Protein AF-0000000075738165 (afdb_homodimer)

Foldseek 3Di:
DVDFLVVLLVVLVVVLLQFFKKFWAQDQCPPVSNPRTFQWAIDGFAKDRADSQSKIKGPAWDKTADGDAFGFGFKMWTFRHRPVPTGTDDMDGADDDGTQHRRRMDIGGIDMDGSHPD/DPDFLVVLLVVLVVVLLQFFKKFWAQDDCPPVSNPRTFQWAIDGFAKDRADSQSKIKGPAWDKTADGDAFGFTFKMWTFRHRPVPTGTDDMDGDDDDGTQHRRRMDIDGIDMDGSHPD

Structure (mmCIF, N/CA/C/O backbone):
data_AF-0000000075738165-model_v1
#
loop_
_entity.id
_entity.type
_entity.pdbx_description
1 polymer 'Hypothetical membrane protein'
#
loop_
_atom_site.group_PDB
_atom_site.id
_atom_site.type_symbol
_atom_site.label_atom_id
_atom_site.label_alt_id
_atom_site.label_comp_id
_atom_site.label_asym_id
_atom_site.label_entity_id
_atom_site.label_seq_id
_atom_site.pdbx_PDB_ins_code
_atom_site.Cartn_x
_atom_site.Cartn_y
_atom_site.Cartn_z
_atom_site.occupancy
_atom_site.B_iso_or_equiv
_atom_site.auth_seq_id
_atom_site.auth_comp_id
_atom_site.auth_asym_id
_atom_site.auth_atom_id
_atom_site.pdbx_PDB_model_num
ATOM 1 N N . MET A 1 1 ? -7.879 3.914 10.414 1 59.28 1 MET A N 1
ATOM 2 C CA . MET A 1 1 ? -6.523 4.168 9.938 1 59.28 1 MET A CA 1
ATOM 3 C C . MET A 1 1 ? -6.332 5.645 9.609 1 59.28 1 MET A C 1
ATOM 5 O O . MET A 1 1 ? -7.234 6.293 9.078 1 59.28 1 MET A O 1
ATOM 9 N N . PRO A 1 2 ? -5.285 6.258 10.109 1 81.56 2 PRO A N 1
ATOM 10 C CA . PRO A 1 2 ? -5.078 7.691 9.906 1 81.56 2 PRO A CA 1
ATOM 11 C C . PRO A 1 2 ? -4.969 8.07 8.43 1 81.56 2 PRO A C 1
ATOM 13 O O . PRO A 1 2 ? -5.012 9.25 8.086 1 81.56 2 PRO A O 1
ATOM 16 N N . LEU A 1 3 ? -4.965 6.988 7.66 1 85.38 3 LEU A N 1
ATOM 17 C CA . LEU A 1 3 ? -4.832 7.258 6.234 1 85.38 3 LEU A CA 1
ATOM 18 C C . LEU A 1 3 ? -6.199 7.285 5.559 1 85.38 3 LEU A C 1
ATOM 20 O O . LEU A 1 3 ? -7.098 6.523 5.93 1 85.38 3 LEU A O 1
ATOM 24 N N . SER A 1 4 ? -6.305 8.125 4.57 1 87.31 4 SER A N 1
ATOM 25 C CA . SER A 1 4 ? -7.523 8.227 3.779 1 87.31 4 SER A CA 1
ATOM 26 C C . SER A 1 4 ? -7.625 7.086 2.77 1 87.31 4 SER A C 1
ATOM 28 O O . SER A 1 4 ? -6.648 6.371 2.537 1 87.31 4 SER A O 1
ATOM 30 N N . ASP A 1 5 ? -8.852 6.965 2.168 1 86.69 5 ASP A N 1
ATOM 31 C CA . ASP A 1 5 ? -9.047 6.012 1.081 1 86.69 5 ASP A CA 1
ATOM 32 C C . ASP A 1 5 ? -8.117 6.316 -0.092 1 86.69 5 ASP A C 1
ATOM 34 O O . ASP A 1 5 ? -7.617 5.398 -0.744 1 86.69 5 ASP A O 1
ATOM 38 N N . ALA A 1 6 ? -7.887 7.59 -0.33 1 89.44 6 ALA A N 1
ATOM 39 C CA . ALA A 1 6 ? -7.02 7.992 -1.435 1 89.44 6 ALA A CA 1
ATOM 40 C C . ALA A 1 6 ? -5.594 7.492 -1.222 1 89.44 6 ALA A C 1
ATOM 42 O O . ALA A 1 6 ? -4.941 7.039 -2.164 1 89.44 6 ALA A O 1
ATOM 43 N N . ALA A 1 7 ? -5.129 7.562 -0.046 1 89.81 7 ALA A N 1
ATOM 44 C CA . ALA A 1 7 ? -3.793 7.062 0.26 1 89.81 7 ALA A CA 1
ATOM 45 C C . ALA A 1 7 ? -3.719 5.551 0.071 1 89.81 7 ALA A C 1
ATOM 47 O O . ALA A 1 7 ? -2.742 5.035 -0.482 1 89.81 7 ALA A O 1
ATOM 48 N N . MET A 1 8 ? -4.719 4.902 0.519 1 87.31 8 MET A N 1
ATOM 49 C CA . MET A 1 8 ? -4.762 3.449 0.387 1 87.31 8 MET A CA 1
ATOM 50 C C . MET A 1 8 ? -4.773 3.035 -1.08 1 87.31 8 MET A C 1
ATOM 52 O O . MET A 1 8 ? -4.148 2.043 -1.455 1 87.31 8 MET A O 1
ATOM 56 N N . LEU A 1 9 ? -5.465 3.812 -1.855 1 92.25 9 LEU A N 1
ATOM 57 C CA . LEU A 1 9 ? -5.535 3.531 -3.285 1 92.25 9 LEU A CA 1
ATOM 58 C C . LEU A 1 9 ? -4.172 3.703 -3.941 1 92.25 9 LEU A C 1
ATOM 60 O O . LEU A 1 9 ? -3.816 2.951 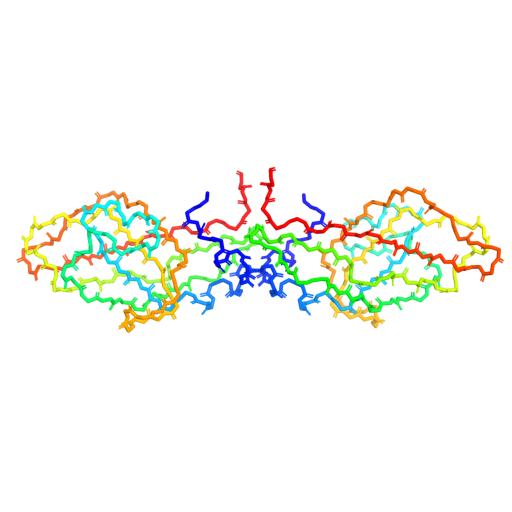-4.852 1 92.25 9 LEU A O 1
ATOM 64 N N . VAL A 1 10 ? -3.383 4.609 -3.475 1 93.69 10 VAL A N 1
ATOM 65 C CA . VAL A 1 10 ? -2.031 4.789 -3.992 1 93.69 10 VAL A CA 1
ATOM 66 C C . VAL A 1 10 ? -1.211 3.525 -3.748 1 93.69 10 VAL A C 1
ATOM 68 O O . VAL A 1 10 ? -0.56 3.014 -4.66 1 93.69 10 VAL A O 1
ATOM 71 N N . GLY A 1 11 ? -1.28 3.035 -2.506 1 93 11 GLY A N 1
ATOM 72 C CA . GLY A 1 11 ? -0.548 1.825 -2.168 1 93 11 GLY A CA 1
ATOM 73 C 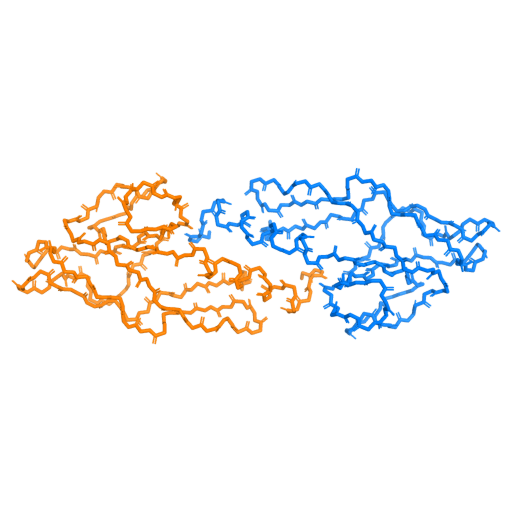C . GLY A 1 11 ? -1.02 0.607 -2.939 1 93 11 GLY A C 1
ATOM 74 O O . GLY A 1 11 ? -0.205 -0.151 -3.471 1 93 11 GLY A O 1
ATOM 75 N N . ALA A 1 12 ? -2.293 0.447 -3.014 1 93.31 12 ALA A N 1
ATOM 76 C CA . ALA A 1 12 ? -2.879 -0.696 -3.709 1 93.31 12 ALA A CA 1
ATOM 77 C C . ALA A 1 12 ? -2.514 -0.682 -5.191 1 93.31 12 ALA A C 1
ATOM 79 O O . ALA A 1 12 ? -2.184 -1.722 -5.766 1 93.31 12 ALA A O 1
ATOM 80 N N . ASN A 1 13 ? -2.611 0.515 -5.797 1 95.81 13 ASN A N 1
ATOM 81 C CA . ASN A 1 13 ? -2.271 0.634 -7.207 1 95.81 13 ASN A CA 1
ATOM 82 C C . ASN A 1 13 ? -0.801 0.311 -7.461 1 95.81 13 ASN A C 1
ATOM 84 O O . ASN A 1 13 ? -0.46 -0.295 -8.477 1 95.81 13 ASN A O 1
ATOM 88 N N . ALA A 1 14 ? 0.007 0.709 -6.586 1 96.06 14 ALA A N 1
ATOM 89 C CA . ALA A 1 14 ? 1.427 0.403 -6.734 1 96.06 14 ALA A CA 1
ATOM 90 C C . ALA A 1 14 ? 1.675 -1.101 -6.652 1 96.06 14 ALA A C 1
ATOM 92 O O . ALA A 1 14 ? 2.443 -1.652 -7.445 1 96.06 14 ALA A O 1
ATOM 93 N N . ILE A 1 15 ? 1.078 -1.751 -5.688 1 94.69 15 ILE A N 1
ATOM 94 C CA . ILE A 1 15 ? 1.214 -3.197 -5.559 1 94.69 15 ILE A CA 1
ATOM 95 C C . ILE A 1 15 ? 0.677 -3.881 -6.812 1 94.69 15 ILE A C 1
ATOM 97 O O . ILE A 1 15 ? 1.346 -4.738 -7.398 1 94.69 15 ILE A O 1
ATOM 101 N N . ARG A 1 16 ? -0.486 -3.463 -7.203 1 95.31 16 ARG A N 1
ATOM 102 C CA . ARG A 1 16 ? -1.116 -4.012 -8.398 1 95.31 16 ARG A CA 1
ATOM 103 C C . ARG A 1 16 ? -0.174 -3.943 -9.594 1 95.31 16 ARG A C 1
ATOM 105 O O . ARG A 1 16 ? -0.041 -4.914 -10.344 1 95.31 16 ARG A O 1
ATOM 112 N N . LEU A 1 17 ? 0.488 -2.859 -9.766 1 96 17 LEU A N 1
ATOM 113 C CA . LEU A 1 17 ? 1.391 -2.65 -10.898 1 96 17 LEU A CA 1
ATOM 114 C C . LEU A 1 17 ? 2.641 -3.512 -10.758 1 96 17 LEU A C 1
ATOM 116 O O . LEU A 1 17 ? 3.232 -3.922 -11.758 1 96 17 LEU A O 1
ATOM 120 N N . ALA A 1 18 ? 3.012 -3.762 -9.586 1 96.88 18 ALA A N 1
ATOM 121 C CA . ALA A 1 18 ? 4.223 -4.539 -9.336 1 96.88 18 ALA A CA 1
ATOM 122 C C . ALA A 1 18 ? 3.994 -6.02 -9.617 1 96.88 18 ALA A C 1
ATOM 124 O O . ALA A 1 18 ? 4.949 -6.77 -9.844 1 96.88 18 ALA A O 1
ATOM 125 N N . LEU A 1 19 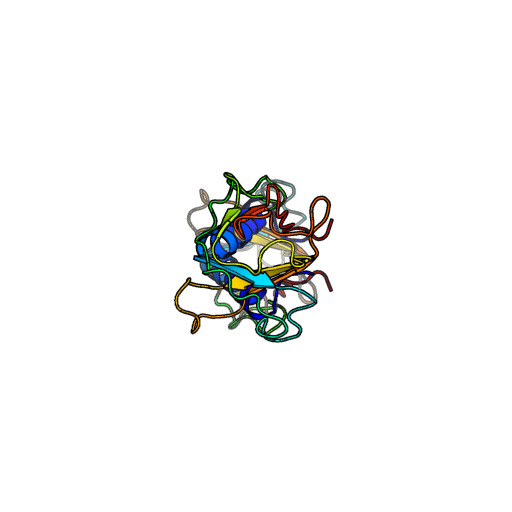? 2.758 -6.492 -9.555 1 96.69 19 LEU A N 1
ATOM 126 C CA . LEU A 1 19 ? 2.422 -7.898 -9.742 1 96.69 19 LEU A CA 1
ATOM 127 C C . LEU A 1 19 ? 2.443 -8.266 -11.219 1 96.69 19 LEU A C 1
ATOM 129 O O . LEU A 1 19 ? 1.441 -8.102 -11.922 1 96.69 19 LEU A O 1
ATOM 133 N N . GLY A 1 20 ? 3.578 -8.891 -11.633 1 97.88 20 GLY A N 1
ATOM 134 C CA . GLY A 1 20 ? 3.783 -9.117 -13.055 1 97.88 20 GLY A CA 1
ATOM 135 C C . GLY A 1 20 ? 3.855 -10.586 -13.422 1 97.88 20 GLY A C 1
ATOM 136 O O . GLY A 1 20 ? 4 -10.93 -14.594 1 97.88 20 GLY A O 1
ATOM 137 N N . GLY A 1 21 ? 3.809 -11.422 -12.406 1 98.38 21 GLY A N 1
ATOM 138 C CA . GLY A 1 21 ? 3.881 -12.852 -12.68 1 98.38 21 GLY A CA 1
ATOM 139 C C . GLY A 1 21 ? 3.123 -13.695 -11.672 1 98.38 21 GLY A C 1
ATOM 140 O O . GLY A 1 21 ? 3.039 -13.336 -10.492 1 98.38 21 GLY A O 1
ATOM 141 N N . ALA A 1 22 ? 2.625 -14.805 -12.102 1 98.19 22 ALA A N 1
ATOM 142 C CA . ALA A 1 22 ? 1.955 -15.797 -11.258 1 98.19 22 ALA A CA 1
ATOM 143 C C . ALA A 1 22 ? 2.451 -17.203 -11.57 1 98.19 22 ALA A C 1
ATOM 145 O O . ALA A 1 22 ? 2.664 -17.547 -12.734 1 98.19 22 ALA A O 1
ATOM 146 N N . LYS A 1 23 ? 2.707 -17.984 -10.555 1 98.25 23 LYS A N 1
ATOM 147 C CA . LYS A 1 23 ? 3.145 -19.375 -10.664 1 98.25 23 LYS A CA 1
ATOM 148 C C . LYS A 1 23 ? 2.172 -20.312 -9.953 1 98.25 23 LYS A C 1
ATOM 150 O O . LYS A 1 23 ? 1.757 -20.047 -8.82 1 98.25 23 LYS A O 1
ATOM 155 N N . ALA A 1 24 ? 1.779 -21.359 -10.633 1 98.12 24 ALA A N 1
ATOM 156 C CA . ALA A 1 24 ? 0.913 -22.391 -10.062 1 98.12 24 ALA A CA 1
ATOM 157 C C . ALA A 1 24 ? 1.717 -23.375 -9.227 1 98.12 24 ALA A C 1
ATOM 159 O O . ALA A 1 24 ? 2.82 -23.766 -9.609 1 98.12 24 ALA A O 1
ATOM 160 N N . HIS A 1 25 ? 1.168 -23.781 -8.18 1 98.12 25 HIS A N 1
ATOM 161 C CA . HIS A 1 25 ? 1.838 -24.719 -7.281 1 98.12 25 HIS A CA 1
ATOM 162 C C . HIS A 1 25 ? 0.917 -25.875 -6.902 1 98.12 25 HIS A C 1
ATOM 164 O O . HIS A 1 25 ? -0.298 -25.688 -6.797 1 98.12 25 HIS A O 1
ATOM 170 N N . THR A 1 26 ? 1.494 -26.984 -6.66 1 98.44 26 THR A N 1
ATOM 171 C CA . THR A 1 26 ? 0.74 -28.172 -6.312 1 98.44 26 THR A CA 1
ATOM 172 C C . THR A 1 26 ? 0.391 -28.188 -4.828 1 98.44 26 THR A C 1
ATOM 174 O O . THR A 1 26 ? -0.51 -28.906 -4.402 1 98.44 26 THR A O 1
ATOM 177 N N . ASP A 1 27 ? 1.141 -27.516 -4.039 1 97.75 27 ASP A N 1
ATOM 178 C CA . ASP A 1 27 ? 0.937 -27.312 -2.609 1 97.75 27 ASP A CA 1
ATOM 179 C C . ASP A 1 27 ? 1.536 -25.984 -2.158 1 97.75 27 ASP A C 1
ATOM 181 O O . ASP A 1 27 ? 2.014 -25.188 -2.982 1 97.75 27 ASP A O 1
ATOM 185 N N . ASN A 1 28 ? 1.498 -25.672 -0.858 1 97.38 28 ASN A N 1
ATOM 186 C CA . ASN A 1 28 ? 1.979 -24.422 -0.306 1 97.38 28 ASN A CA 1
ATOM 187 C C . ASN A 1 28 ? 3.396 -24.109 -0.776 1 97.38 28 ASN A C 1
ATOM 189 O O . ASN A 1 28 ? 4.32 -24.891 -0.541 1 97.38 28 ASN A O 1
ATOM 193 N N . PRO A 1 29 ? 3.564 -22.922 -1.457 1 97.06 29 PRO A N 1
ATOM 194 C CA . PRO A 1 29 ? 4.879 -22.531 -1.983 1 97.06 29 PRO A CA 1
ATOM 195 C C . PRO A 1 29 ? 5.879 -22.188 -0.881 1 97.06 29 PRO A C 1
ATOM 197 O O . PRO A 1 29 ? 7.078 -22.094 -1.143 1 97.06 29 PRO A O 1
ATOM 200 N N . GLY A 1 30 ? 5.352 -21.875 0.379 1 95.31 30 GLY A N 1
ATOM 201 C CA . GLY A 1 30 ? 6.234 -21.5 1.474 1 95.31 30 GLY A CA 1
ATOM 202 C C . GLY A 1 30 ? 6.809 -20.109 1.327 1 95.31 30 GLY A C 1
ATOM 203 O O . GLY A 1 30 ? 6.516 -19.406 0.356 1 95.31 30 GLY A O 1
ATOM 204 N N . THR A 1 31 ? 7.625 -19.812 2.379 1 92.5 31 THR A N 1
ATOM 205 C CA . THR A 1 31 ? 8.312 -18.531 2.326 1 92.5 31 THR A CA 1
ATOM 206 C C . THR A 1 31 ? 9.266 -18.484 1.139 1 92.5 31 THR A C 1
ATOM 208 O O . THR A 1 31 ? 10.008 -19.438 0.887 1 92.5 31 THR A O 1
ATOM 211 N N . GLY A 1 32 ? 9.148 -17.453 0.362 1 93.81 32 GLY A N 1
ATOM 212 C CA . GLY A 1 32 ? 9.953 -17.312 -0.838 1 93.81 32 GLY A CA 1
ATOM 213 C C . GLY A 1 32 ? 9.234 -17.766 -2.1 1 93.81 32 GLY A C 1
ATOM 214 O O . GLY A 1 32 ? 9.672 -17.453 -3.209 1 93.81 32 GLY A O 1
ATOM 215 N N . GLY A 1 33 ? 8.133 -18.516 -1.96 1 95.94 33 GLY A N 1
ATOM 216 C CA . GLY A 1 33 ? 7.172 -18.719 -3.029 1 95.94 33 GLY A CA 1
ATOM 217 C C . GLY A 1 33 ? 7.594 -19.781 -4.02 1 95.94 33 GLY A C 1
ATOM 218 O O . GLY A 1 33 ? 6.996 -19.922 -5.09 1 95.94 33 GLY A O 1
ATOM 219 N N . ALA A 1 34 ? 8.672 -20.578 -3.76 1 95.12 34 ALA A N 1
ATOM 220 C CA . ALA A 1 34 ? 9.234 -21.406 -4.824 1 95.12 34 ALA A CA 1
ATOM 221 C C . ALA A 1 34 ? 8.891 -22.875 -4.609 1 95.12 34 ALA A C 1
ATOM 223 O O . ALA A 1 34 ? 9 -23.688 -5.535 1 95.12 34 ALA A O 1
ATOM 224 N N . ALA A 1 35 ? 8.516 -23.25 -3.436 1 97 35 ALA A N 1
ATOM 225 C CA . ALA A 1 35 ? 8.281 -24.672 -3.156 1 97 35 ALA A CA 1
ATOM 226 C C . ALA A 1 35 ? 7.066 -25.188 -3.92 1 97 35 ALA A C 1
ATOM 228 O O . ALA A 1 35 ? 6.168 -24.422 -4.262 1 97 35 ALA A O 1
ATOM 229 N N . ASN A 1 36 ? 7.051 -26.469 -4.254 1 98.25 36 ASN A N 1
ATOM 230 C CA . ASN A 1 36 ? 5.938 -27.219 -4.828 1 98.25 36 ASN A CA 1
ATOM 231 C C . ASN A 1 36 ? 5.453 -26.578 -6.133 1 98.25 36 ASN A C 1
ATOM 233 O O . ASN A 1 36 ? 4.254 -26.594 -6.418 1 98.25 36 ASN A O 1
ATOM 237 N N . ALA A 1 37 ? 6.395 -26.016 -6.805 1 98.06 37 ALA A N 1
ATOM 238 C CA . ALA A 1 37 ? 6.043 -25.422 -8.094 1 98.06 37 ALA A CA 1
ATOM 239 C C . ALA A 1 37 ? 5.551 -26.5 -9.07 1 98.06 37 ALA A C 1
ATOM 241 O O . ALA A 1 37 ? 6.117 -27.594 -9.141 1 98.06 37 ALA A O 1
ATOM 242 N N . SER A 1 38 ? 4.473 -26.188 -9.703 1 98.31 38 SER A N 1
ATOM 243 C CA . SER A 1 38 ? 4.055 -27.062 -10.789 1 98.31 38 SER A CA 1
ATOM 244 C C . SER A 1 38 ? 4.945 -26.891 -12.016 1 98.31 38 SER A C 1
ATOM 246 O O . SER A 1 38 ? 5.781 -25.984 -12.055 1 98.31 38 SER A O 1
ATOM 248 N N . SER A 1 39 ? 4.734 -27.734 -12.977 1 98 39 SER A N 1
ATOM 249 C CA . SER A 1 39 ? 5.48 -27.625 -14.227 1 98 39 SER A CA 1
ATOM 250 C C . SER A 1 39 ? 4.859 -26.594 -15.156 1 98 39 SER A C 1
ATOM 252 O O . SER A 1 39 ? 5.43 -26.25 -16.203 1 98 39 SER A O 1
ATOM 254 N N . ALA A 1 40 ? 3.727 -26 -14.859 1 98.31 40 ALA A N 1
ATOM 255 C CA . ALA A 1 40 ? 3.059 -25.016 -15.719 1 98.31 40 ALA A CA 1
ATOM 256 C C . ALA A 1 40 ? 3.887 -23.75 -15.844 1 98.31 40 ALA A C 1
ATOM 258 O O . ALA A 1 40 ? 4.551 -23.328 -14.891 1 98.31 40 ALA A O 1
ATOM 259 N N . ALA A 1 41 ? 3.822 -23.109 -16.984 1 97.75 41 ALA A N 1
ATOM 260 C CA . ALA A 1 41 ? 4.488 -21.828 -17.219 1 97.75 41 ALA A CA 1
ATOM 261 C C . ALA A 1 41 ? 3.873 -20.734 -16.344 1 97.75 41 ALA A C 1
ATOM 263 O O . ALA A 1 41 ? 2.686 -20.797 -16.016 1 97.75 41 ALA A O 1
ATOM 264 N N . MET A 1 42 ? 4.738 -19.812 -15.992 1 98.38 42 MET A N 1
ATOM 265 C CA . MET A 1 42 ? 4.207 -18.625 -15.328 1 98.38 42 MET A CA 1
ATOM 266 C C . MET A 1 42 ? 3.361 -17.797 -16.297 1 98.38 42 MET A C 1
ATOM 268 O O . MET A 1 42 ? 3.57 -17.844 -17.516 1 98.38 42 MET A O 1
ATOM 272 N N . VAL A 1 43 ? 2.432 -17.031 -15.688 1 98.25 43 VAL A N 1
ATOM 273 C CA . VAL A 1 43 ? 1.512 -16.219 -16.484 1 98.25 43 VAL A CA 1
ATOM 274 C C . VAL A 1 43 ? 1.474 -14.797 -15.93 1 98.25 43 VAL A C 1
ATOM 276 O O . VAL A 1 43 ? 1.648 -14.578 -14.727 1 98.25 43 VAL A O 1
ATOM 279 N N . VAL A 1 44 ? 1.312 -13.797 -16.812 1 98.31 44 VAL A N 1
ATOM 280 C CA . VAL A 1 44 ? 1.104 -12.414 -16.406 1 98.31 44 VAL A CA 1
ATOM 281 C C . VAL A 1 44 ? -0.357 -12.203 -16.016 1 98.31 44 VAL A C 1
ATOM 283 O O . VAL A 1 44 ? -1.259 -12.406 -16.828 1 98.31 44 VAL A O 1
ATOM 286 N N . PRO A 1 45 ? -0.617 -11.836 -14.797 1 97.88 45 PRO A N 1
ATOM 287 C CA . PRO A 1 45 ? -2.004 -11.57 -14.406 1 97.88 45 PRO A CA 1
ATOM 288 C C . PRO A 1 45 ? -2.508 -10.219 -14.922 1 97.88 45 PRO A C 1
ATOM 290 O O . PRO A 1 45 ? -1.722 -9.281 -15.078 1 97.88 45 PRO A O 1
ATOM 293 N N . ALA A 1 46 ? -3.789 -10.188 -15.211 1 97.88 46 ALA A N 1
ATOM 294 C CA . ALA A 1 46 ? -4.512 -8.93 -15.414 1 97.88 46 ALA A CA 1
ATOM 295 C C . ALA A 1 46 ? -5.375 -8.602 -14.195 1 97.88 46 ALA A C 1
ATOM 297 O O . ALA A 1 46 ? -6.102 -9.461 -13.695 1 97.88 46 ALA A O 1
ATOM 298 N N . TRP A 1 47 ? -5.285 -7.414 -13.781 1 97.69 47 TRP A N 1
ATOM 299 C CA . TRP A 1 47 ? -5.93 -7.055 -12.523 1 97.69 47 TRP A CA 1
ATOM 300 C C . TRP A 1 47 ? -7.027 -6.02 -12.75 1 97.69 47 TRP A C 1
ATOM 302 O O . TRP A 1 47 ? -6.895 -5.148 -13.609 1 97.69 47 TRP A O 1
ATOM 312 N N . THR A 1 48 ? -8.055 -6.066 -11.891 1 97.25 48 THR A N 1
ATOM 313 C CA . THR A 1 48 ? -9.023 -4.977 -11.82 1 97.25 48 THR A CA 1
ATOM 314 C C . THR A 1 48 ? -8.406 -3.75 -11.148 1 97.25 48 THR A C 1
ATOM 316 O O . THR A 1 48 ? -7.34 -3.84 -10.539 1 97.25 48 THR A O 1
ATOM 319 N N . THR A 1 49 ? -9.062 -2.617 -11.406 1 95.25 49 THR A N 1
ATOM 320 C CA . THR A 1 49 ? -8.68 -1.444 -10.633 1 95.25 49 THR A CA 1
ATOM 321 C C . THR A 1 49 ? -9.078 -1.611 -9.164 1 95.25 49 THR A C 1
ATOM 323 O O . THR A 1 49 ? -10.164 -2.121 -8.867 1 95.25 49 THR A O 1
ATOM 326 N N . PRO A 1 50 ? -8.18 -1.207 -8.234 1 93.88 50 PRO A N 1
ATOM 327 C CA . PRO A 1 50 ? -8.57 -1.287 -6.824 1 93.88 50 PRO A CA 1
ATOM 328 C C . PRO A 1 50 ? -9.82 -0.461 -6.508 1 93.88 50 PRO A C 1
ATOM 330 O O . PRO A 1 50 ? -10.008 0.617 -7.078 1 93.88 50 PRO A O 1
ATOM 333 N N . ASP A 1 51 ? -10.609 -0.965 -5.566 1 89.56 51 ASP A N 1
ATOM 334 C CA . ASP A 1 51 ? -11.727 -0.179 -5.051 1 89.56 51 ASP A CA 1
ATOM 335 C C . ASP A 1 51 ? -11.266 0.784 -3.961 1 89.56 51 ASP A C 1
ATOM 337 O O . ASP A 1 51 ? -10.062 0.92 -3.715 1 89.56 51 ASP A O 1
ATOM 341 N N . ALA A 1 52 ? -12.227 1.511 -3.33 1 82.88 52 ALA A N 1
ATOM 342 C CA . ALA A 1 52 ? -11.898 2.557 -2.367 1 82.88 52 ALA A CA 1
ATOM 343 C C . ALA A 1 52 ? -11.148 1.981 -1.167 1 82.88 52 ALA A C 1
ATOM 345 O O . ALA A 1 52 ? -10.367 2.682 -0.518 1 82.88 52 ALA A O 1
ATOM 346 N N . ASP A 1 53 ? -11.289 0.697 -0.855 1 81.56 53 ASP A N 1
ATOM 347 C CA . ASP A 1 53 ? -10.641 0.039 0.272 1 81.56 53 ASP A CA 1
ATOM 348 C C . ASP A 1 53 ? -9.32 -0.596 -0.152 1 81.56 53 ASP A C 1
ATOM 350 O O . ASP A 1 53 ? -8.648 -1.251 0.651 1 81.56 53 ASP A O 1
ATOM 354 N N . GLY A 1 54 ? -9.008 -0.526 -1.421 1 87.94 54 GLY A N 1
ATOM 355 C CA . GLY A 1 54 ? -7.738 -1.025 -1.921 1 87.94 54 GLY A CA 1
ATOM 356 C C . GLY A 1 54 ? -7.805 -2.467 -2.391 1 87.94 54 GLY A C 1
ATOM 357 O O . GLY A 1 54 ? -6.773 -3.104 -2.605 1 87.94 54 GLY A O 1
ATOM 358 N N . ASP A 1 55 ? -9.023 -2.977 -2.484 1 90.19 55 ASP A N 1
ATOM 359 C CA . ASP A 1 55 ? -9.188 -4.363 -2.906 1 90.19 55 ASP A CA 1
ATOM 360 C C . ASP A 1 55 ? -9.195 -4.477 -4.43 1 90.19 55 ASP A C 1
ATOM 362 O O . ASP A 1 55 ? -9.742 -3.617 -5.121 1 90.19 55 ASP A O 1
ATOM 366 N N . PHE A 1 56 ? -8.578 -5.48 -4.922 1 94.25 56 PHE A N 1
ATOM 367 C CA . PHE A 1 56 ? -8.656 -5.777 -6.348 1 94.25 56 PHE A CA 1
ATOM 368 C C . PHE A 1 56 ? -8.555 -7.277 -6.594 1 94.25 56 PHE A C 1
ATOM 370 O O . PHE A 1 56 ? -8.258 -8.047 -5.68 1 94.25 56 PHE A O 1
ATOM 377 N N . ASP A 1 57 ? -8.969 -7.652 -7.73 1 96.06 57 ASP A N 1
ATOM 378 C CA . ASP A 1 57 ? -9.031 -9.047 -8.148 1 96.06 57 ASP A CA 1
ATOM 379 C C . ASP A 1 57 ? -8.57 -9.219 -9.594 1 96.06 57 ASP A C 1
ATOM 381 O O . ASP A 1 57 ? -8.086 -8.266 -10.211 1 96.06 57 ASP A O 1
ATOM 385 N N . LEU A 1 58 ? -8.648 -10.398 -10.031 1 97.31 58 LEU A N 1
ATOM 386 C CA . LEU A 1 58 ? -8.336 -10.656 -11.438 1 97.31 58 LEU A CA 1
ATOM 387 C C . LEU A 1 58 ? -9.352 -9.984 -12.352 1 97.31 58 LEU A C 1
ATOM 389 O O . LEU A 1 58 ? -10.562 -10.055 -12.102 1 97.31 58 LEU A O 1
ATOM 393 N N . ALA A 1 59 ? -8.898 -9.305 -13.352 1 98 59 ALA A N 1
ATOM 394 C CA . ALA A 1 59 ? -9.75 -8.711 -14.375 1 98 59 ALA A CA 1
ATOM 395 C C . ALA A 1 59 ? -10.055 -9.719 -15.484 1 98 59 ALA A C 1
ATOM 397 O O . ALA A 1 59 ? -10.961 -9.5 -16.297 1 98 59 ALA A O 1
ATOM 398 N N . ALA A 1 60 ? -9.234 -10.727 -15.656 1 98 60 ALA A N 1
ATOM 399 C CA . ALA A 1 60 ? -9.375 -11.867 -16.562 1 98 60 ALA A CA 1
ATOM 400 C C . ALA A 1 60 ? -8.867 -13.148 -15.898 1 98 60 ALA A C 1
ATOM 402 O O . ALA A 1 60 ? -8.055 -13.094 -14.977 1 98 60 ALA A O 1
ATOM 403 N N . ASN A 1 61 ? -9.375 -14.273 -16.344 1 97.06 61 ASN A N 1
ATOM 404 C CA . ASN A 1 61 ? -8.875 -15.539 -15.812 1 97.06 61 ASN A CA 1
ATOM 405 C C . ASN A 1 61 ? -7.363 -15.648 -15.938 1 97.06 61 ASN A C 1
ATOM 407 O O . ASN A 1 61 ? -6.785 -15.195 -16.922 1 97.06 61 ASN A O 1
ATOM 411 N N . LEU A 1 62 ? -6.777 -16.234 -14.938 1 96.5 62 LEU A N 1
ATOM 412 C CA . LEU A 1 62 ? -5.391 -16.688 -15.008 1 96.5 62 LEU A CA 1
ATOM 413 C C . LEU A 1 62 ? -5.309 -18.094 -15.586 1 96.5 62 LEU A C 1
ATOM 415 O O . LEU A 1 62 ? -5.711 -19.062 -14.938 1 96.5 62 LEU A O 1
ATOM 419 N N . ASN A 1 63 ? -4.824 -18.188 -16.781 1 98.06 63 ASN A N 1
ATOM 420 C CA . ASN A 1 63 ? -4.797 -19.469 -17.484 1 98.06 63 ASN A CA 1
ATOM 421 C C . ASN A 1 63 ? -3.396 -20.078 -17.5 1 98.06 63 ASN A C 1
ATOM 423 O O . ASN A 1 63 ? -2.5 -19.562 -18.156 1 98.06 63 ASN A O 1
ATOM 427 N N . PHE A 1 64 ? -3.289 -21.156 -16.766 1 98.31 64 PHE A N 1
ATOM 428 C CA . PHE A 1 64 ? -2.031 -21.891 -16.75 1 98.31 64 PHE A CA 1
ATOM 429 C C . PHE A 1 64 ? -2.088 -23.062 -17.719 1 98.31 64 PHE A C 1
ATOM 431 O O . PHE A 1 64 ? -3.125 -23.719 -17.859 1 98.31 64 PHE A O 1
ATOM 438 N N . SER A 1 65 ? -0.948 -23.281 -18.344 1 98.56 65 SER A N 1
ATOM 439 C CA . SER A 1 65 ? -0.788 -24.469 -19.188 1 98.56 65 SER A CA 1
ATOM 440 C C . SER A 1 65 ? 0.561 -25.141 -18.953 1 98.56 65 SER A C 1
ATOM 442 O O . SER A 1 65 ? 1.482 -24.516 -18.406 1 98.56 65 SER A O 1
ATOM 444 N N . GLY A 1 66 ? 0.564 -26.375 -19.328 1 98.38 66 GLY A N 1
ATOM 445 C CA . GLY A 1 66 ? 1.808 -27.109 -19.203 1 98.38 66 GLY A CA 1
ATOM 446 C C . GLY A 1 66 ? 1.947 -27.828 -17.875 1 98.38 66 GLY A C 1
ATOM 447 O O . GLY A 1 66 ? 3.01 -28.375 -17.562 1 98.38 66 GLY A O 1
ATOM 448 N N . GLY A 1 67 ? 0.868 -27.844 -17.031 1 98.44 67 GLY A N 1
ATOM 449 C CA . GLY A 1 67 ? 0.878 -28.594 -15.789 1 98.44 67 GLY A CA 1
ATOM 450 C C . GLY A 1 67 ? 0.739 -30.094 -16 1 98.44 67 GLY A C 1
ATOM 451 O O . GLY A 1 67 ? 0.505 -30.547 -17.125 1 98.44 67 GLY A O 1
ATOM 452 N N . THR A 1 68 ? 0.997 -30.844 -14.914 1 98.31 68 THR A N 1
ATOM 453 C CA . THR A 1 68 ? 0.77 -32.281 -14.977 1 98.31 68 THR A CA 1
ATOM 454 C C . THR A 1 68 ? -0.708 -32.594 -15.203 1 98.31 68 THR A C 1
ATOM 456 O O . THR A 1 68 ? -1.557 -32.219 -14.391 1 98.31 68 THR A O 1
ATOM 459 N N . PRO A 1 69 ? -1.019 -33.344 -16.344 1 98.25 69 PRO A N 1
ATOM 460 C CA . PRO A 1 69 ? -2.424 -33.688 -16.578 1 98.25 69 PRO A CA 1
ATOM 461 C C . PRO A 1 69 ? -3.088 -34.344 -15.359 1 98.25 69 PRO A C 1
ATOM 463 O O . PRO A 1 69 ? -2.535 -35.25 -14.773 1 98.25 69 PRO A O 1
ATOM 466 N N . ASN A 1 70 ? -4.223 -33.75 -14.93 1 98.06 70 ASN A N 1
ATOM 467 C CA . ASN A 1 70 ? -5.039 -34.219 -13.82 1 98.06 70 ASN A CA 1
ATOM 468 C C . ASN A 1 70 ? -4.297 -34.125 -12.484 1 98.06 70 ASN A C 1
ATOM 470 O O . ASN A 1 70 ? -4.68 -34.75 -11.508 1 98.06 70 ASN A O 1
ATOM 474 N N . GLY A 1 71 ? -3.227 -33.375 -12.461 1 98.12 71 GLY A N 1
ATOM 475 C CA . GLY A 1 71 ? -2.482 -33.125 -11.234 1 98.12 71 GLY A CA 1
ATOM 476 C C . GLY A 1 71 ? -3.041 -31.984 -10.414 1 98.12 71 GLY A C 1
ATOM 477 O O . GLY A 1 71 ? -3.871 -31.219 -10.906 1 98.12 71 GLY A O 1
ATOM 478 N N . PRO A 1 72 ? -2.623 -31.844 -9.195 1 97.88 72 PRO A N 1
ATOM 479 C CA . PRO A 1 72 ? -3.143 -30.797 -8.305 1 97.88 72 PRO A CA 1
ATOM 480 C C . PRO A 1 72 ? -2.613 -29.406 -8.648 1 97.88 72 PRO A C 1
ATOM 482 O O . PRO A 1 72 ? -1.494 -29.281 -9.156 1 97.88 72 PRO A O 1
ATOM 485 N N . CYS A 1 73 ? -3.338 -28.406 -8.469 1 98 73 CYS A N 1
ATOM 486 C CA . CYS A 1 73 ? -3.031 -26.984 -8.453 1 98 73 CYS A CA 1
ATOM 487 C C . CYS A 1 73 ? -3.768 -26.281 -7.32 1 98 73 CYS A C 1
ATOM 489 O O . CYS A 1 73 ? -4.91 -25.844 -7.492 1 98 73 CYS A O 1
ATOM 491 N N . THR A 1 74 ? -3.133 -26.078 -6.164 1 97.75 74 THR A N 1
ATOM 492 C CA . THR A 1 74 ? -3.893 -25.672 -4.984 1 97.75 74 THR A CA 1
ATOM 493 C C . THR A 1 74 ? -3.461 -24.297 -4.504 1 97.75 74 THR A C 1
ATOM 495 O O . THR A 1 74 ? -4.129 -23.688 -3.662 1 97.75 74 THR A O 1
ATOM 498 N N . TRP A 1 75 ? -2.312 -23.797 -5.012 1 97.38 75 TRP A N 1
ATOM 499 C CA . TRP A 1 75 ? -1.793 -22.484 -4.621 1 97.38 75 TRP A CA 1
ATOM 500 C C . TRP A 1 75 ? -1.291 -21.719 -5.836 1 97.38 75 TRP A C 1
ATOM 502 O O . TRP A 1 75 ? -0.956 -22.312 -6.863 1 97.38 75 TRP A O 1
ATOM 512 N N . VAL A 1 76 ? -1.268 -20.438 -5.66 1 97.19 76 VAL A N 1
ATOM 513 C CA . VAL A 1 76 ? -0.615 -19.547 -6.605 1 97.19 76 VAL A CA 1
ATOM 514 C C . VAL A 1 76 ? 0.321 -18.594 -5.859 1 97.19 76 VAL A C 1
ATOM 516 O O . VAL A 1 76 ? -0.029 -18.078 -4.793 1 97.19 76 VAL A O 1
ATOM 519 N N . SER A 1 77 ? 1.522 -18.453 -6.352 1 97.06 77 SER A N 1
ATOM 520 C CA . SER A 1 77 ? 2.396 -17.391 -5.883 1 97.06 77 SER A CA 1
ATOM 521 C C . SER A 1 77 ? 2.443 -16.234 -6.883 1 97.06 77 SER A C 1
ATOM 523 O O . SER A 1 77 ? 2.258 -16.438 -8.086 1 97.06 77 SER A O 1
ATOM 525 N N . LEU A 1 78 ? 2.672 -15.031 -6.371 1 97.12 78 LEU A N 1
ATOM 526 C CA . LEU A 1 78 ? 2.748 -13.82 -7.184 1 97.12 78 LEU A CA 1
ATOM 527 C C . LEU A 1 78 ? 4.156 -13.242 -7.168 1 97.12 78 LEU A C 1
ATOM 529 O O . LEU A 1 78 ? 4.828 -13.258 -6.133 1 97.12 78 LEU A O 1
ATOM 533 N N . TRP A 1 79 ? 4.555 -12.727 -8.336 1 98.25 79 TRP A N 1
ATOM 534 C CA . TRP A 1 79 ? 5.93 -12.305 -8.586 1 98.25 79 TRP A CA 1
ATOM 535 C C . TRP A 1 79 ? 5.969 -11.016 -9.391 1 98.25 79 TRP A C 1
ATOM 537 O O . TRP A 1 79 ? 4.961 -10.617 -9.984 1 98.25 79 TRP A O 1
ATOM 547 N N . SER A 1 80 ? 7.207 -10.414 -9.445 1 98.31 80 SER A N 1
ATOM 548 C CA . SER A 1 80 ? 7.375 -9.164 -10.18 1 98.31 80 SER A CA 1
ATOM 549 C C . SER A 1 80 ? 7.422 -9.406 -11.688 1 98.31 80 SER A C 1
ATOM 551 O O . SER A 1 80 ? 7.258 -8.477 -12.477 1 98.31 80 SER A O 1
ATOM 553 N N . ASN A 1 81 ? 7.707 -10.547 -12.148 1 97.69 81 ASN A N 1
ATOM 554 C CA . ASN A 1 81 ? 7.793 -10.906 -13.562 1 97.69 81 ASN A CA 1
ATOM 555 C C . ASN A 1 81 ? 7.578 -12.398 -13.773 1 97.69 81 ASN A C 1
ATOM 557 O O . ASN A 1 81 ? 7.301 -13.133 -12.82 1 97.69 81 ASN A O 1
ATOM 561 N N . THR A 1 82 ? 7.633 -12.812 -15.039 1 97.44 82 THR A N 1
ATOM 562 C CA . THR A 1 82 ? 7.395 -14.219 -15.359 1 97.44 82 THR A CA 1
ATOM 563 C C . THR A 1 82 ? 8.711 -14.938 -15.664 1 97.44 82 THR A C 1
ATOM 565 O O . THR A 1 82 ? 8.711 -15.992 -16.297 1 97.44 82 THR A O 1
ATOM 568 N N . THR A 1 83 ? 9.836 -14.43 -15.328 1 91.81 83 THR A N 1
ATOM 569 C CA . THR A 1 83 ? 11.117 -14.977 -15.75 1 91.81 83 THR A CA 1
ATOM 570 C C . THR A 1 83 ? 11.602 -16.031 -14.773 1 91.81 83 THR A C 1
ATOM 572 O O . THR A 1 83 ? 12.5 -16.828 -15.086 1 91.81 83 THR A O 1
ATOM 575 N N . GLY A 1 84 ? 11.086 -16.141 -13.57 1 83.88 84 GLY A N 1
ATOM 576 C CA . GLY A 1 84 ? 11.547 -17.062 -12.539 1 83.88 84 GLY A CA 1
ATOM 577 C C . GLY A 1 84 ? 12.586 -16.453 -11.617 1 83.88 84 GLY A C 1
ATOM 578 O O . GLY A 1 84 ? 12.992 -17.078 -10.633 1 83.88 84 GLY A O 1
ATOM 579 N N . SER A 1 85 ? 13.016 -15.297 -11.898 1 89.56 85 SER A N 1
ATOM 580 C CA . SER A 1 85 ? 14.031 -14.625 -11.102 1 89.56 85 SER A CA 1
ATOM 581 C C . SER A 1 85 ? 13.508 -13.297 -10.555 1 89.56 85 SER A C 1
ATOM 583 O O . SER A 1 85 ? 14.297 -12.414 -10.203 1 89.56 85 SER A O 1
ATOM 585 N N . GLY A 1 86 ? 12.281 -13.227 -10.445 1 95.56 86 GLY A N 1
ATOM 586 C CA . GLY A 1 86 ? 11.695 -11.977 -9.977 1 95.56 86 GLY A CA 1
ATOM 587 C C . GLY A 1 86 ? 11.539 -11.922 -8.469 1 95.56 86 GLY A C 1
ATOM 588 O O . GLY A 1 86 ? 11.969 -12.828 -7.758 1 95.56 86 GLY A O 1
ATOM 589 N N . ILE A 1 87 ? 11.055 -10.828 -7.949 1 96.81 87 ILE A N 1
ATOM 590 C CA . ILE A 1 87 ? 10.742 -10.617 -6.539 1 96.81 87 ILE A CA 1
ATOM 591 C C . ILE A 1 87 ? 9.445 -11.344 -6.188 1 96.81 87 ILE A C 1
ATOM 593 O O . ILE A 1 87 ? 8.445 -11.242 -6.91 1 96.81 87 ILE A O 1
ATOM 597 N N . TRP A 1 88 ? 9.453 -12.18 -5.148 1 97.19 88 TRP A N 1
ATOM 598 C CA . TRP A 1 88 ? 8.266 -12.867 -4.641 1 97.19 88 TRP A CA 1
ATOM 599 C C . TRP A 1 88 ? 7.391 -11.914 -3.838 1 97.19 88 TRP A C 1
ATOM 601 O O . TRP A 1 88 ? 7.867 -11.242 -2.918 1 97.19 88 TRP A O 1
ATOM 611 N N . TYR A 1 89 ? 5.965 -11.875 -4.125 1 96.31 89 TYR A N 1
ATOM 612 C CA . TYR A 1 89 ? 5.09 -10.898 -3.49 1 96.31 89 TYR A CA 1
ATOM 613 C C . TYR A 1 89 ? 4.012 -11.586 -2.662 1 96.31 89 TYR A C 1
ATOM 615 O O . TYR A 1 89 ? 3.213 -10.922 -1.993 1 96.31 89 TYR A O 1
ATOM 623 N N . GLY A 1 90 ? 3.926 -12.953 -2.637 1 95.19 90 GLY A N 1
ATOM 624 C CA . GLY A 1 90 ? 2.982 -13.617 -1.749 1 95.19 90 GLY A CA 1
ATOM 625 C C . GLY A 1 90 ? 2.408 -14.891 -2.332 1 95.19 90 GLY A C 1
ATOM 626 O O . GLY A 1 90 ? 2.66 -15.219 -3.492 1 95.19 90 GLY A O 1
ATOM 627 N N . ASN A 1 91 ? 1.757 -15.586 -1.402 1 95.56 91 ASN A N 1
ATOM 628 C CA . ASN A 1 91 ? 1.104 -16.844 -1.741 1 95.56 91 ASN A CA 1
ATOM 629 C C . ASN A 1 91 ? -0.397 -16.797 -1.474 1 95.56 91 ASN A C 1
ATOM 631 O O . ASN A 1 91 ? -0.833 -16.219 -0.476 1 95.56 91 ASN A O 1
ATOM 635 N N . PHE A 1 92 ? -1.153 -17.453 -2.334 1 94.88 92 PHE A N 1
ATOM 636 C CA . PHE A 1 92 ? -2.607 -17.469 -2.23 1 94.88 92 PHE A CA 1
ATOM 637 C C . PHE A 1 92 ? -3.131 -18.906 -2.359 1 94.88 92 PHE A C 1
ATOM 639 O O . PHE A 1 92 ? -2.846 -19.578 -3.344 1 94.88 92 PHE A O 1
ATOM 646 N N . GLU A 1 93 ? -3.861 -19.281 -1.336 1 95.38 93 GLU A N 1
ATOM 647 C CA . GLU A 1 93 ? -4.543 -20.578 -1.438 1 95.38 93 GLU A CA 1
ATOM 648 C C . GLU A 1 93 ? -5.77 -20.484 -2.34 1 95.38 93 GLU A C 1
ATOM 650 O O . GLU A 1 93 ? -6.559 -19.531 -2.23 1 95.38 93 GLU A O 1
ATOM 655 N N . LEU A 1 94 ? -5.844 -21.453 -3.213 1 95.44 94 LEU A N 1
ATOM 656 C CA . LEU A 1 94 ? -6.949 -21.438 -4.164 1 95.44 94 LEU A CA 1
ATOM 657 C C . LEU A 1 94 ? -8.156 -22.188 -3.604 1 95.44 94 LEU A C 1
ATOM 659 O O . LEU A 1 94 ? -8.016 -23 -2.68 1 95.44 94 LEU A O 1
ATOM 663 N N . SER A 1 95 ? -9.273 -21.781 -4.121 1 90.12 95 SER A N 1
ATOM 664 C CA . SER A 1 95 ? -10.508 -22.516 -3.854 1 90.12 95 SER A CA 1
ATOM 665 C C . SER A 1 95 ? -11.164 -22.984 -5.148 1 90.12 95 SER A C 1
ATOM 667 O O . SER A 1 95 ? -10.781 -22.547 -6.238 1 90.12 95 SER A O 1
ATOM 669 N N . GLY A 1 96 ? -12.125 -23.938 -5.039 1 86.56 96 GLY A N 1
ATOM 670 C CA . GLY A 1 96 ? -12.789 -24.453 -6.219 1 86.56 96 GLY A CA 1
ATOM 671 C C . GLY A 1 96 ? -12.047 -25.609 -6.867 1 86.56 96 GLY A C 1
ATOM 672 O O . GLY A 1 96 ? -11.609 -26.531 -6.184 1 86.56 96 GLY A O 1
ATOM 673 N N . ASP A 1 97 ? -11.922 -25.484 -8.273 1 76.81 97 ASP A N 1
ATOM 674 C CA . ASP A 1 97 ? -11.18 -26.516 -9 1 76.81 97 ASP A CA 1
ATOM 675 C C . ASP A 1 97 ? -9.688 -26.422 -8.695 1 76.81 97 ASP A C 1
ATOM 677 O O . ASP A 1 97 ? -9.055 -25.406 -8.969 1 76.81 97 ASP A O 1
ATOM 681 N N . LEU A 1 98 ? -9.188 -27.406 -8.25 1 91.69 98 LEU A N 1
ATOM 682 C CA . LEU A 1 98 ? -7.816 -27.438 -7.762 1 91.69 98 LEU A CA 1
ATOM 683 C C . LEU A 1 98 ? -6.984 -28.453 -8.531 1 91.69 98 LEU A C 1
ATOM 685 O O . LEU A 1 98 ? -5.996 -28.984 -8.008 1 91.69 98 LEU A O 1
ATOM 689 N N . THR A 1 99 ? -7.492 -28.797 -9.758 1 96.56 99 THR A N 1
ATOM 690 C CA . THR A 1 99 ? -6.789 -29.781 -10.578 1 96.56 99 THR A CA 1
ATOM 691 C C . THR A 1 99 ? -6.633 -29.266 -12.008 1 96.56 99 THR A C 1
ATOM 693 O O . THR A 1 99 ? -7.566 -28.703 -12.578 1 96.56 99 THR A O 1
ATOM 696 N N . PHE A 1 100 ? -5.469 -29.531 -12.547 1 98.19 100 PHE A N 1
ATOM 697 C CA . PHE A 1 100 ? -5.324 -29.375 -13.984 1 98.19 100 PHE A CA 1
ATOM 698 C C . PHE A 1 100 ? -6.258 -30.312 -14.734 1 98.19 100 PHE A C 1
ATOM 700 O O . PHE A 1 100 ? -6.535 -31.422 -14.273 1 98.19 100 PHE A O 1
ATOM 707 N N . ASP A 1 101 ? -6.727 -29.906 -15.844 1 97.88 101 ASP A N 1
ATOM 708 C CA . ASP A 1 101 ? -7.539 -30.812 -16.656 1 97.88 101 ASP A CA 1
ATOM 709 C C . ASP A 1 101 ? -6.664 -31.828 -17.391 1 97.88 101 ASP A C 1
ATOM 711 O O . ASP A 1 101 ? -5.457 -31.891 -17.141 1 97.88 101 ASP A O 1
ATOM 715 N N . ALA A 1 102 ? -7.25 -32.594 -18.234 1 98 102 ALA A N 1
ATOM 716 C CA . ALA A 1 102 ? -6.562 -33.719 -18.891 1 98 102 ALA A CA 1
ATOM 717 C C . ALA A 1 102 ? -5.477 -33.188 -19.828 1 98 102 ALA A C 1
ATOM 719 O O . ALA A 1 102 ? -4.594 -33.969 -20.234 1 98 102 ALA A O 1
ATOM 720 N N . THR A 1 103 ? -5.5 -31.891 -20.312 1 98.12 103 THR A N 1
ATOM 721 C CA . THR A 1 103 ? -4.508 -31.312 -21.219 1 98.12 103 THR A CA 1
ATOM 722 C C . THR A 1 103 ? -3.428 -30.578 -20.422 1 98.12 103 THR A C 1
ATOM 724 O O . THR A 1 103 ? -2.508 -30 -21.016 1 98.12 103 THR A O 1
ATOM 727 N N . GLY A 1 104 ? -3.566 -30.531 -19.062 1 98.38 104 GLY A N 1
ATOM 728 C CA . GLY A 1 104 ? -2.607 -29.828 -18.219 1 98.38 104 GLY A CA 1
ATOM 729 C C . GLY A 1 104 ? -2.908 -28.359 -18.078 1 98.38 104 GLY A C 1
ATOM 730 O O . GLY A 1 104 ? -2.016 -27.562 -17.781 1 98.38 104 GLY A O 1
ATOM 731 N N . SER A 1 105 ? -4.125 -28 -18.344 1 98.31 105 SER A N 1
ATOM 732 C CA . SER A 1 105 ? -4.523 -26.594 -18.266 1 98.31 105 SER A CA 1
ATOM 733 C C . SER A 1 105 ? -5.461 -26.359 -17.078 1 98.31 105 SER A C 1
ATOM 735 O O . SER A 1 105 ? -6.168 -27.266 -16.656 1 98.31 105 SER A O 1
ATOM 737 N N . ILE A 1 106 ? -5.453 -25.188 -16.531 1 98.06 106 ILE A N 1
ATOM 738 C CA . ILE A 1 106 ? -6.395 -24.75 -15.508 1 98.06 106 ILE A CA 1
ATOM 739 C C . ILE A 1 106 ? -6.609 -23.25 -15.609 1 98.06 106 ILE A C 1
ATOM 741 O O . ILE A 1 106 ? -5.691 -22.5 -15.961 1 98.06 106 ILE A O 1
ATOM 745 N N . ALA A 1 107 ? -7.781 -22.828 -15.352 1 97.12 107 ALA A N 1
ATOM 746 C CA . ALA A 1 107 ? -8.125 -21.406 -15.273 1 97.12 107 ALA A CA 1
ATOM 747 C C . ALA A 1 107 ? -8.461 -21.016 -13.836 1 97.12 107 ALA A C 1
ATOM 749 O O . ALA A 1 107 ? -9.367 -21.578 -13.219 1 97.12 107 ALA A O 1
ATOM 750 N N . ILE A 1 108 ? -7.672 -20.109 -13.352 1 96.75 108 ILE A N 1
ATOM 751 C CA . ILE A 1 108 ? -8.016 -19.516 -12.062 1 96.75 108 ILE A CA 1
ATOM 752 C C . ILE A 1 108 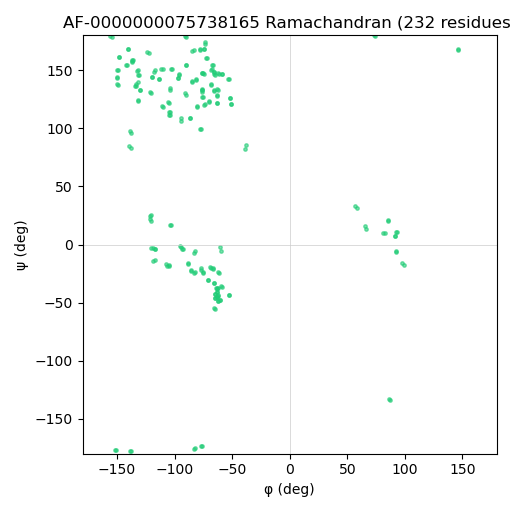? -8.883 -18.281 -12.289 1 96.75 108 ILE A C 1
ATOM 754 O O . ILE A 1 108 ? -8.5 -17.359 -13.031 1 96.75 108 ILE A O 1
ATOM 758 N N . THR A 1 109 ? -10.023 -18.188 -11.586 1 95.31 109 THR A N 1
ATOM 759 C CA . THR A 1 109 ? -11.016 -17.188 -11.969 1 95.31 109 THR A CA 1
ATOM 760 C C . THR A 1 109 ? -11.008 -16.016 -10.992 1 95.31 109 THR A C 1
ATOM 762 O O . THR A 1 109 ? -11.57 -14.953 -11.289 1 95.31 109 THR A O 1
ATOM 765 N N . SER A 1 110 ? -10.438 -16.234 -9.828 1 93.88 110 SER A N 1
ATOM 766 C CA . SER A 1 110 ? -10.367 -15.164 -8.844 1 93.88 110 SER A CA 1
ATOM 767 C C . SER A 1 110 ? -9.125 -15.289 -7.965 1 93.88 110 SER A C 1
ATOM 769 O O . SER A 1 110 ? -8.703 -16.406 -7.637 1 93.88 110 SER A O 1
ATOM 771 N N . LEU A 1 111 ? -8.484 -14.258 -7.707 1 92.38 111 LEU A N 1
ATOM 772 C CA . LEU A 1 111 ? -7.418 -14.07 -6.73 1 92.38 111 LEU A CA 1
ATOM 773 C C . LEU A 1 111 ? -7.582 -12.75 -5.996 1 92.38 111 LEU A C 1
ATOM 775 O O . LEU A 1 111 ? -6.945 -11.75 -6.355 1 92.38 111 LEU A O 1
ATOM 779 N N . ALA A 1 112 ? -8.391 -12.727 -5.004 1 90.62 112 ALA A N 1
ATOM 780 C CA . ALA A 1 112 ? -8.727 -11.477 -4.324 1 90.62 112 ALA A CA 1
ATOM 781 C C . ALA A 1 112 ? -7.562 -10.992 -3.459 1 90.62 112 ALA A C 1
ATOM 783 O O . ALA A 1 112 ? -7.055 -11.742 -2.619 1 90.62 112 ALA A O 1
ATOM 784 N N . LEU A 1 113 ? -7.117 -9.844 -3.764 1 88.12 113 LEU A N 1
ATOM 785 C CA . LEU A 1 113 ? -6.137 -9.164 -2.93 1 88.12 113 LEU A CA 1
ATOM 786 C C . LEU A 1 113 ? -6.785 -8.031 -2.141 1 88.12 113 LEU A C 1
ATOM 788 O O . LEU A 1 113 ? -7.348 -7.102 -2.727 1 88.12 113 LEU A O 1
ATOM 792 N N . ASN A 1 114 ? -6.664 -8.109 -0.836 1 78.56 114 ASN A N 1
ATOM 793 C CA . ASN A 1 114 ? -7.328 -7.129 0.023 1 78.56 114 ASN A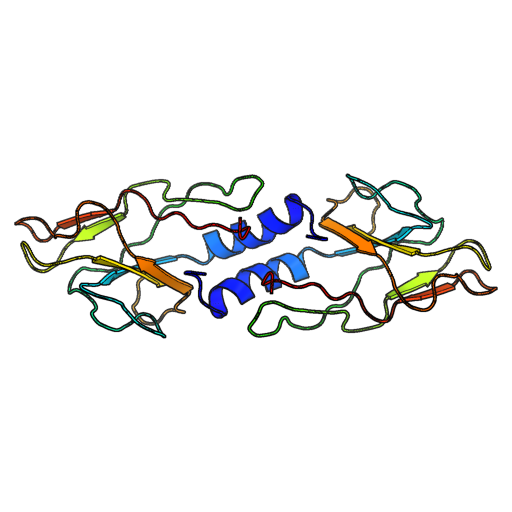 CA 1
ATOM 794 C C . ASN A 1 114 ? -6.336 -6.113 0.583 1 78.56 114 ASN A C 1
ATOM 796 O O . ASN A 1 114 ? -5.305 -6.488 1.144 1 78.56 114 ASN A O 1
ATOM 800 N N . GLY A 1 115 ? -6.426 -4.945 0.239 1 62.66 115 GLY A N 1
ATOM 801 C CA . GLY A 1 115 ? -5.594 -3.863 0.738 1 62.66 115 GLY A CA 1
ATOM 802 C C . GLY A 1 115 ? -5.805 -3.578 2.213 1 62.66 115 GLY A C 1
ATOM 803 O O . GLY A 1 115 ? -4.902 -3.09 2.893 1 62.66 115 GLY A O 1
ATOM 804 N N . SER A 1 116 ? -7.09 -3.322 2.656 1 53.44 116 SER A N 1
ATOM 805 C CA . SER A 1 116 ? -7.367 -2.975 4.047 1 53.44 116 SER A CA 1
ATOM 806 C C . SER A 1 116 ? -7.742 -4.211 4.859 1 53.44 116 SER A C 1
ATOM 808 O O . SER A 1 116 ? -8.258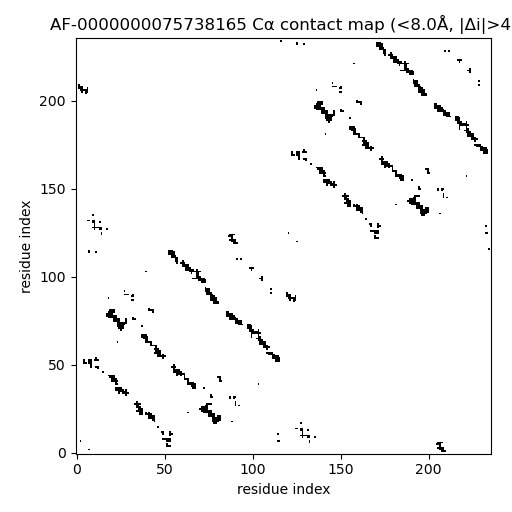 -5.188 4.312 1 53.44 116 SER A O 1
ATOM 810 N N . SER A 1 117 ? -6.801 -4.621 5.762 1 40.22 117 SER A N 1
ATOM 811 C CA . SER A 1 117 ? -7.328 -5.684 6.609 1 40.22 117 SER A CA 1
ATOM 812 C C . SER A 1 117 ? -8.789 -5.43 6.97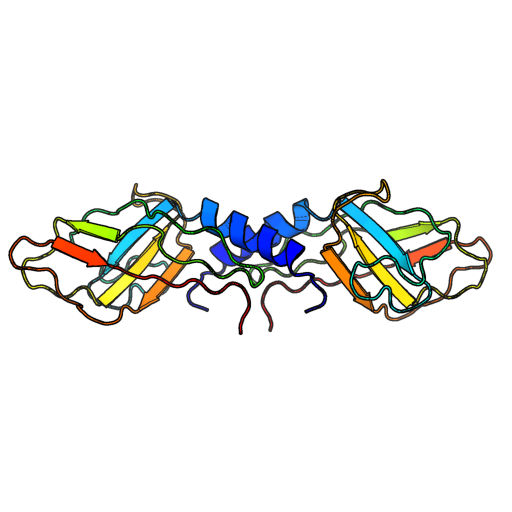3 1 40.22 117 SER A C 1
ATOM 814 O O . SER A 1 117 ? -9.125 -4.375 7.512 1 40.22 117 SER A O 1
ATOM 816 N N . SER A 1 118 ? -9.531 -5.77 6.125 1 30.7 118 SER A N 1
ATOM 817 C CA . SER A 1 118 ? -10.883 -5.719 6.656 1 30.7 118 SER A CA 1
ATOM 818 C C . SER A 1 118 ? -10.977 -6.434 8 1 30.7 118 SER A C 1
ATOM 820 O O . SER A 1 118 ? -10.219 -7.371 8.266 1 30.7 118 SER A O 1
ATOM 822 N N . MET B 1 1 ? -1.391 -11.906 6.199 1 58.91 1 MET B N 1
ATOM 823 C CA . MET B 1 1 ? -1.737 -11.367 4.887 1 58.91 1 MET B CA 1
ATOM 824 C C . MET B 1 1 ? -1.01 -12.125 3.779 1 58.91 1 MET B C 1
ATOM 826 O O . MET B 1 1 ? 0.145 -12.523 3.949 1 58.91 1 MET B O 1
ATOM 830 N N . PRO B 1 2 ? -1.71 -12.555 2.75 1 81.62 2 PRO B N 1
ATOM 831 C CA . PRO B 1 2 ? -1.108 -13.367 1.69 1 81.62 2 PRO B CA 1
ATOM 832 C C . PRO B 1 2 ? 0.031 -12.648 0.971 1 81.62 2 PRO B C 1
ATOM 834 O O . PRO B 1 2 ? 0.748 -13.266 0.176 1 81.62 2 PRO B O 1
ATOM 837 N N . LEU B 1 3 ? 0.195 -11.422 1.432 1 85.31 3 LEU B N 1
ATOM 838 C CA . LEU B 1 3 ? 1.24 -10.656 0.764 1 85.31 3 LEU B CA 1
ATOM 839 C C . LEU B 1 3 ? 2.549 -10.727 1.543 1 85.31 3 LEU B C 1
ATOM 841 O O . LEU B 1 3 ? 2.543 -10.758 2.775 1 85.31 3 LEU B O 1
ATOM 845 N N . SER B 1 4 ? 3.609 -10.719 0.812 1 87.44 4 SER B N 1
ATOM 846 C CA . SER B 1 4 ? 4.941 -10.727 1.406 1 87.44 4 SER B CA 1
ATOM 847 C C . SER B 1 4 ? 5.324 -9.344 1.917 1 87.44 4 SER B C 1
ATOM 849 O O . SER B 1 4 ? 4.656 -8.352 1.604 1 87.44 4 SER B O 1
ATOM 851 N N . ASP B 1 5 ? 6.43 -9.312 2.719 1 86.88 5 ASP B N 1
ATOM 852 C CA . ASP B 1 5 ? 6.992 -8.047 3.162 1 86.88 5 ASP B CA 1
ATOM 853 C C . ASP B 1 5 ? 7.395 -7.176 1.973 1 86.88 5 ASP B C 1
ATOM 855 O O . ASP B 1 5 ? 7.238 -5.953 2.008 1 86.88 5 ASP B O 1
ATOM 859 N N . ALA B 1 6 ? 7.887 -7.805 0.925 1 89.69 6 ALA B N 1
ATOM 860 C CA . ALA B 1 6 ? 8.305 -7.07 -0.265 1 89.69 6 ALA B CA 1
ATOM 861 C C . ALA B 1 6 ? 7.129 -6.352 -0.914 1 89.69 6 ALA B C 1
ATOM 863 O O . ALA B 1 6 ? 7.258 -5.211 -1.362 1 89.69 6 ALA B O 1
ATOM 864 N N . ALA B 1 7 ? 6.027 -6.98 -0.962 1 90 7 ALA B N 1
ATOM 865 C CA . ALA B 1 7 ? 4.832 -6.352 -1.518 1 90 7 ALA B CA 1
ATOM 866 C C . ALA B 1 7 ? 4.387 -5.168 -0.664 1 90 7 ALA B C 1
ATOM 868 O O . ALA B 1 7 ? 4.02 -4.117 -1.192 1 90 7 ALA B O 1
ATOM 869 N N . MET B 1 8 ? 4.434 -5.371 0.596 1 87.5 8 MET B N 1
ATOM 870 C CA . MET B 1 8 ? 4.039 -4.305 1.513 1 87.5 8 MET B CA 1
ATOM 871 C C . MET B 1 8 ? 4.961 -3.096 1.37 1 87.5 8 MET B C 1
ATOM 873 O O . MET B 1 8 ? 4.504 -1.953 1.443 1 87.5 8 MET B O 1
ATOM 877 N N . LEU B 1 9 ? 6.215 -3.389 1.153 1 92.5 9 LEU B N 1
ATOM 878 C CA . LEU B 1 9 ? 7.188 -2.316 0.979 1 92.5 9 LEU B CA 1
ATOM 879 C C . LEU B 1 9 ? 6.91 -1.532 -0.3 1 92.5 9 LEU B C 1
ATOM 881 O O . LEU B 1 9 ? 7.086 -0.313 -0.336 1 92.5 9 LEU B O 1
ATOM 885 N N . VAL B 1 10 ? 6.418 -2.164 -1.309 1 93.81 10 VAL B N 1
ATOM 886 C CA . VAL B 1 10 ? 6.051 -1.475 -2.541 1 93.81 10 VAL B CA 1
ATOM 887 C C . VAL B 1 10 ? 4.934 -0.47 -2.256 1 93.81 10 VAL B C 1
ATOM 889 O O . VAL B 1 10 ? 5.02 0.692 -2.658 1 93.81 10 VAL B O 1
ATOM 892 N N . GLY B 1 11 ? 3.906 -0.958 -1.545 1 93.06 11 GLY B N 1
ATOM 893 C CA . GLY B 1 11 ? 2.795 -0.081 -1.207 1 93.06 11 GLY B CA 1
ATOM 894 C C . GLY B 1 11 ? 3.199 1.077 -0.315 1 93.06 11 GLY B C 1
ATOM 895 O O . GLY B 1 11 ? 2.828 2.225 -0.573 1 93.06 11 GLY B O 1
ATOM 896 N N . ALA B 1 12 ? 3.955 0.793 0.684 1 93.5 12 ALA B N 1
ATOM 897 C CA . ALA B 1 12 ? 4.398 1.809 1.634 1 93.5 12 ALA B CA 1
ATOM 898 C C . ALA B 1 12 ? 5.254 2.867 0.945 1 93.5 12 ALA B C 1
ATOM 900 O O . ALA B 1 12 ? 5.105 4.062 1.206 1 93.5 12 ALA B O 1
ATOM 901 N N . ASN B 1 13 ? 6.168 2.396 0.081 1 95.88 13 ASN B N 1
ATOM 902 C CA . ASN B 1 13 ? 7.027 3.334 -0.638 1 95.88 13 ASN B CA 1
ATOM 903 C C . ASN B 1 13 ? 6.219 4.238 -1.562 1 95.88 13 ASN B C 1
ATOM 905 O O . ASN B 1 13 ? 6.535 5.422 -1.714 1 95.88 13 ASN B O 1
ATOM 909 N N . ALA B 1 14 ? 5.246 3.699 -2.145 1 96.06 14 ALA B N 1
ATOM 910 C CA . ALA B 1 14 ? 4.398 4.508 -3.016 1 96.06 14 ALA B CA 1
ATOM 911 C C . ALA B 1 14 ? 3.658 5.578 -2.221 1 96.06 14 ALA B C 1
ATOM 913 O O . ALA B 1 14 ? 3.576 6.734 -2.648 1 96.06 14 ALA B O 1
ATOM 914 N N . ILE B 1 15 ? 3.086 5.195 -1.116 1 94.62 15 ILE B N 1
ATOM 915 C CA . ILE B 1 15 ? 2.398 6.156 -0.26 1 94.62 15 ILE B CA 1
ATOM 916 C C . ILE B 1 15 ? 3.383 7.227 0.208 1 94.62 15 ILE B C 1
ATOM 918 O O . ILE B 1 15 ? 3.102 8.422 0.105 1 94.62 15 ILE B O 1
ATOM 922 N N . ARG B 1 16 ? 4.508 6.773 0.67 1 95.38 16 ARG B N 1
ATOM 923 C CA . ARG B 1 16 ? 5.551 7.68 1.14 1 95.38 16 ARG B CA 1
ATOM 924 C C . ARG B 1 16 ? 5.887 8.727 0.081 1 95.38 16 ARG B C 1
ATOM 926 O O . ARG B 1 16 ? 6.008 9.914 0.391 1 95.38 16 ARG B O 1
ATOM 933 N N . LEU B 1 17 ? 5.996 8.336 -1.127 1 96.06 17 LEU B N 1
ATOM 934 C CA . LEU B 1 17 ? 6.348 9.227 -2.225 1 96.06 17 LEU B CA 1
ATOM 935 C C . LEU B 1 17 ? 5.199 10.18 -2.541 1 96.06 17 LEU B C 1
ATOM 937 O O . LEU B 1 17 ? 5.426 11.305 -2.99 1 96.06 17 LEU B O 1
ATOM 941 N N . ALA B 1 18 ? 4.031 9.742 -2.318 1 96.88 18 ALA B N 1
ATOM 942 C CA . ALA B 1 18 ? 2.854 10.547 -2.631 1 96.88 18 ALA B CA 1
ATOM 943 C C . ALA B 1 18 ? 2.666 11.664 -1.604 1 96.88 18 ALA B C 1
ATOM 945 O O . ALA B 1 18 ? 1.995 12.656 -1.877 1 96.88 18 ALA B O 1
ATOM 946 N N . LEU B 1 19 ? 3.193 11.484 -0.412 1 96.81 19 LEU B N 1
ATOM 947 C CA . LEU B 1 19 ? 3.029 12.445 0.672 1 96.81 19 LEU B CA 1
ATOM 948 C C . LEU B 1 19 ? 3.949 13.648 0.478 1 96.81 19 LEU B C 1
ATOM 950 O O . LEU B 1 19 ? 5.109 13.625 0.897 1 96.81 19 LEU B O 1
ATOM 954 N N . GLY B 1 20 ? 3.342 14.75 -0.065 1 97.88 20 GLY B N 1
ATOM 955 C CA . GLY B 1 20 ? 4.16 15.883 -0.468 1 97.88 20 GLY B CA 1
ATOM 956 C C . GLY B 1 20 ? 3.855 17.141 0.313 1 97.88 20 GLY B C 1
ATOM 957 O O . GLY B 1 20 ? 4.492 18.172 0.1 1 97.88 20 GLY B O 1
ATOM 958 N N . GLY B 1 21 ? 2.859 17.062 1.182 1 98.44 21 GLY B N 1
ATOM 959 C CA . GLY B 1 21 ? 2.506 18.234 1.961 1 98.44 21 GLY B CA 1
ATOM 960 C C . GLY B 1 21 ? 1.923 17.906 3.32 1 98.44 21 GLY B C 1
ATOM 961 O O . GLY B 1 21 ? 1.247 16.891 3.477 1 98.44 21 GLY B O 1
ATOM 962 N N . ALA B 1 22 ? 2.133 18.766 4.266 1 98.25 22 ALA B N 1
ATOM 963 C CA . ALA B 1 22 ? 1.568 18.656 5.609 1 98.25 22 ALA B CA 1
ATOM 964 C C . ALA B 1 22 ? 0.993 20 6.062 1 98.25 22 ALA B C 1
ATOM 966 O O . ALA B 1 22 ? 1.582 21.047 5.809 1 98.25 22 ALA B O 1
ATOM 967 N N . LYS B 1 23 ? -0.177 19.984 6.652 1 98.31 23 LYS B N 1
ATOM 968 C CA . LYS B 1 23 ? -0.856 21.156 7.188 1 98.31 23 LYS B CA 1
ATOM 969 C C . LYS B 1 23 ? -1.125 21.016 8.68 1 98.31 23 LYS B C 1
ATOM 971 O O . LYS B 1 23 ? -1.603 19.969 9.125 1 98.31 23 LYS B O 1
ATOM 976 N N . ALA B 1 24 ? -0.776 22.016 9.445 1 98.19 24 ALA B N 1
ATOM 977 C CA . ALA B 1 24 ? -1.043 22.047 10.875 1 98.19 24 ALA B CA 1
ATOM 978 C C . ALA B 1 24 ? -2.475 22.484 11.164 1 98.19 24 ALA B C 1
ATOM 980 O O . ALA B 1 24 ? -2.99 23.391 10.508 1 98.19 24 ALA B O 1
ATOM 981 N N . HIS B 1 25 ? -3.043 21.906 12.109 1 98.19 25 HIS B N 1
ATOM 982 C CA . HIS B 1 25 ? -4.422 22.219 12.469 1 98.19 25 HIS B CA 1
ATOM 983 C C . HIS B 1 25 ? -4.566 22.438 13.969 1 98.19 25 HIS B C 1
ATOM 985 O O . HIS B 1 25 ? -3.857 21.828 14.766 1 98.19 25 HIS B O 1
ATOM 991 N N . THR B 1 26 ? -5.477 23.266 14.32 1 98.44 26 THR B N 1
ATOM 992 C CA . THR B 1 26 ? -5.711 23.594 15.719 1 98.44 26 THR B CA 1
ATOM 993 C C . THR B 1 26 ? -6.59 22.547 16.391 1 98.44 26 THR B C 1
ATOM 995 O O . THR B 1 26 ? -6.633 22.469 17.625 1 98.44 26 THR B O 1
ATOM 998 N N . ASP B 1 27 ? -7.359 21.844 15.648 1 97.69 27 ASP B N 1
ATOM 999 C CA . ASP B 1 27 ? -8.203 20.734 16.062 1 97.69 27 ASP B CA 1
ATOM 1000 C C . ASP B 1 27 ? -8.406 19.75 14.906 1 97.69 27 ASP B C 1
ATOM 1002 O O . ASP B 1 27 ? -7.801 19.891 13.844 1 97.69 27 ASP B O 1
ATOM 1006 N N . ASN B 1 28 ? -9.219 18.703 15.117 1 97.44 28 ASN B N 1
ATOM 1007 C CA . ASN B 1 28 ? -9.453 17.656 14.125 1 97.44 28 ASN B CA 1
ATOM 1008 C C . ASN B 1 28 ? -9.828 18.25 12.773 1 97.44 28 ASN B C 1
ATOM 1010 O O . ASN B 1 28 ? -10.82 18.984 12.656 1 97.44 28 ASN B O 1
ATOM 1014 N N . PRO B 1 29 ? -9 17.922 11.719 1 97.19 29 PRO B N 1
ATOM 1015 C CA . PRO B 1 29 ? -9.258 18.453 10.375 1 97.19 29 PRO B CA 1
ATOM 1016 C C . PRO B 1 29 ? -10.523 17.891 9.742 1 97.19 29 PRO B C 1
ATOM 1018 O O . PRO B 1 29 ? -11.008 18.422 8.734 1 97.19 29 PRO B O 1
ATOM 1021 N N . GLY B 1 30 ? -11.023 16.688 10.266 1 95.38 30 GLY B N 1
ATOM 1022 C CA . GLY B 1 30 ? -12.203 16.062 9.695 1 95.38 30 GLY B CA 1
ATOM 1023 C C . GLY B 1 30 ? -11.945 15.398 8.359 1 95.38 30 GLY B C 1
ATOM 1024 O O . GLY B 1 30 ? -10.812 15.422 7.863 1 95.38 30 GLY B O 1
ATOM 1025 N N . THR B 1 31 ? -13.086 14.82 7.883 1 92.75 31 THR B N 1
ATOM 1026 C CA . THR B 1 31 ? -13 14.211 6.555 1 92.75 31 THR B CA 1
ATOM 1027 C C . THR B 1 31 ? -12.695 15.273 5.5 1 92.75 31 THR B C 1
ATOM 1029 O O . THR B 1 31 ? -13.289 16.344 5.496 1 92.75 31 THR B O 1
ATOM 1032 N N . GLY B 1 32 ? -11.672 15.008 4.727 1 93.94 32 GLY B N 1
ATOM 1033 C CA . GLY B 1 32 ? -11.234 15.961 3.721 1 93.94 32 GLY B CA 1
ATOM 1034 C C . GLY B 1 32 ? -10.055 16.797 4.164 1 93.94 32 GLY B C 1
ATOM 1035 O O . GLY B 1 32 ? -9.398 17.438 3.34 1 93.94 32 GLY B O 1
ATOM 1036 N N . GLY B 1 33 ? -9.781 16.844 5.469 1 96.06 33 GLY B N 1
ATOM 1037 C CA . GLY B 1 33 ? -8.5 17.312 5.988 1 96.06 33 GLY B CA 1
ATOM 1038 C C . GLY B 1 33 ? -8.414 18.828 6.082 1 96.06 33 GLY B C 1
ATOM 1039 O O . GLY B 1 33 ? -7.336 19.375 6.293 1 96.06 33 GLY B O 1
ATOM 1040 N N . ALA B 1 34 ? -9.531 19.578 5.887 1 95.38 34 ALA B N 1
ATOM 1041 C CA . ALA B 1 34 ? -9.391 21.016 5.707 1 95.38 34 ALA B CA 1
ATOM 1042 C C . ALA B 1 34 ? -9.875 21.781 6.938 1 95.38 34 ALA B C 1
ATOM 1044 O O . ALA B 1 34 ? -9.578 22.953 7.105 1 95.38 34 ALA B O 1
ATOM 1045 N N . ALA B 1 35 ? -10.625 21.156 7.785 1 97.12 35 ALA B N 1
ATOM 1046 C CA . ALA B 1 35 ? -11.195 21.859 8.922 1 97.12 35 ALA B CA 1
ATOM 1047 C C . ALA B 1 35 ? -10.117 22.266 9.914 1 97.12 35 ALA B C 1
ATOM 1049 O O . ALA B 1 35 ? -9.055 21.641 9.992 1 97.12 35 ALA B O 1
ATOM 1050 N N . ASN B 1 36 ? -10.32 23.359 10.641 1 98.25 36 ASN B N 1
ATOM 1051 C CA . ASN B 1 36 ? -9.516 23.844 11.758 1 98.25 36 ASN B CA 1
ATOM 1052 C C . ASN B 1 36 ? -8.062 24.078 11.344 1 98.25 36 ASN B C 1
ATOM 1054 O O . ASN B 1 36 ? -7.145 23.828 12.133 1 98.25 36 ASN B O 1
ATOM 1058 N N . ALA B 1 37 ? -7.934 24.438 10.125 1 98.19 37 ALA B N 1
ATOM 1059 C CA . ALA B 1 37 ? -6.586 24.734 9.648 1 98.19 37 ALA B CA 1
ATOM 1060 C C . ALA B 1 37 ? -5.973 25.906 10.406 1 98.19 37 ALA B C 1
ATOM 1062 O O . ALA B 1 37 ? -6.648 26.891 10.672 1 98.19 37 ALA B O 1
ATOM 1063 N N . SER B 1 38 ? -4.77 25.719 10.812 1 98.38 38 SER B N 1
ATOM 1064 C CA . SER B 1 38 ? -4.055 26.859 11.375 1 98.38 38 SER B CA 1
ATOM 1065 C C . SER B 1 38 ? -3.635 27.844 10.273 1 98.38 38 SER B C 1
ATOM 1067 O O . SER B 1 38 ? -3.779 27.547 9.086 1 98.38 38 SER B O 1
ATOM 1069 N N . SER B 1 39 ? -3.098 28.938 10.695 1 98.06 39 SER B N 1
ATOM 1070 C CA . SER B 1 39 ? -2.598 29.922 9.742 1 98.06 39 SER B CA 1
ATOM 1071 C C . SER B 1 39 ? -1.19 29.562 9.273 1 98.06 39 SER B C 1
ATOM 1073 O O . SER B 1 39 ? -0.661 30.203 8.359 1 98.06 39 SER B O 1
ATOM 1075 N N . ALA B 1 40 ? -0.516 28.578 9.805 1 98.31 40 ALA B N 1
ATOM 1076 C CA . ALA B 1 40 ? 0.847 28.203 9.43 1 98.31 40 ALA B CA 1
ATOM 1077 C C . ALA B 1 40 ? 0.902 27.703 7.988 1 98.31 40 ALA B C 1
ATOM 1079 O O . ALA B 1 40 ? -0.031 27.062 7.512 1 98.31 40 ALA B O 1
ATOM 1080 N N . ALA B 1 41 ? 1.994 27.984 7.316 1 97.88 41 ALA B N 1
ATOM 1081 C CA . ALA B 1 41 ? 2.217 27.484 5.965 1 97.88 41 ALA B CA 1
ATOM 1082 C C . ALA B 1 41 ? 2.35 25.969 5.953 1 97.88 41 ALA B C 1
ATOM 1084 O O . ALA B 1 41 ? 2.807 25.359 6.93 1 97.88 41 ALA B O 1
ATOM 1085 N N . MET B 1 42 ? 1.908 25.406 4.844 1 98.38 42 MET B N 1
ATOM 1086 C CA . MET B 1 42 ? 2.168 23.984 4.652 1 98.38 42 MET B CA 1
ATOM 1087 C C . MET B 1 42 ? 3.66 23.719 4.473 1 98.38 42 MET B C 1
ATOM 1089 O O . MET B 1 42 ? 4.398 24.594 4.016 1 98.38 42 MET B O 1
ATOM 1093 N N . VAL B 1 43 ? 4.051 22.484 4.824 1 98.25 43 VAL B N 1
ATOM 1094 C CA . VAL B 1 43 ? 5.457 22.094 4.746 1 98.25 43 VAL B CA 1
ATOM 1095 C C . VAL B 1 43 ? 5.586 20.75 4.02 1 98.25 43 VAL B C 1
ATOM 1097 O O . VAL B 1 43 ? 4.691 19.906 4.098 1 98.25 43 VAL B O 1
ATOM 1100 N N . VAL B 1 44 ? 6.68 20.578 3.256 1 98.38 44 VAL B N 1
ATOM 1101 C CA . VAL B 1 44 ? 7.004 19.281 2.641 1 98.38 44 VAL B CA 1
ATOM 1102 C C . VAL B 1 44 ? 7.668 18.375 3.67 1 98.38 44 VAL B C 1
ATOM 1104 O O . VAL B 1 44 ? 8.711 18.719 4.23 1 98.38 44 VAL B O 1
ATOM 1107 N N . PRO B 1 45 ? 7.074 17.25 3.971 1 97.88 45 PRO B N 1
ATOM 1108 C CA . PRO B 1 45 ? 7.711 16.328 4.91 1 97.88 45 PRO B CA 1
ATOM 1109 C C . PRO B 1 45 ? 8.859 15.547 4.277 1 97.88 45 PRO B C 1
ATOM 1111 O O . PRO B 1 45 ? 8.836 15.273 3.076 1 97.88 45 PRO B O 1
ATOM 1114 N N . ALA B 1 46 ? 9.844 15.258 5.109 1 97.88 46 ALA B N 1
ATOM 1115 C CA . ALA B 1 46 ? 10.859 14.258 4.781 1 97.88 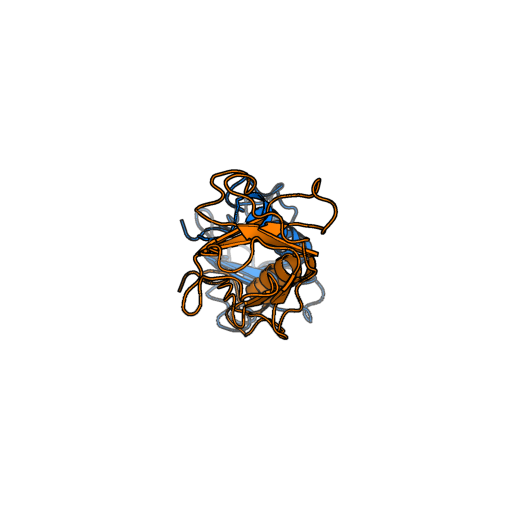46 ALA B CA 1
ATOM 1116 C C . ALA B 1 46 ? 10.617 12.953 5.531 1 97.88 46 ALA B C 1
ATOM 1118 O O . ALA B 1 46 ? 10.367 12.961 6.738 1 97.88 46 ALA B O 1
ATOM 1119 N N . TRP B 1 47 ? 10.711 11.898 4.832 1 97.75 47 TRP B N 1
ATOM 1120 C CA . TRP B 1 47 ? 10.305 10.625 5.418 1 97.75 47 TRP B CA 1
ATOM 1121 C C . TRP B 1 47 ? 11.484 9.664 5.492 1 97.75 47 TRP B C 1
ATOM 1123 O O . TRP B 1 47 ? 12.344 9.656 4.609 1 97.75 47 TRP B O 1
ATOM 1133 N N . THR B 1 48 ? 11.453 8.805 6.516 1 97.25 48 THR B N 1
ATOM 1134 C CA . THR B 1 48 ? 12.359 7.664 6.551 1 97.25 48 THR B CA 1
ATOM 1135 C C . THR B 1 48 ? 11.953 6.621 5.516 1 97.25 48 THR B C 1
ATOM 1137 O O . THR B 1 48 ? 10.852 6.676 4.965 1 97.25 48 THR B O 1
ATOM 1140 N N . THR B 1 49 ? 12.938 5.762 5.203 1 95.31 49 THR B N 1
ATOM 1141 C CA . THR B 1 49 ? 12.57 4.602 4.398 1 95.31 49 THR B CA 1
ATOM 1142 C C . THR B 1 49 ? 11.695 3.645 5.199 1 95.31 49 THR B C 1
ATOM 1144 O O . THR B 1 49 ? 11.938 3.416 6.387 1 95.31 49 THR B O 1
ATOM 1147 N N . PRO B 1 50 ? 10.617 3.098 4.551 1 94 50 PRO B N 1
ATOM 1148 C CA . PRO B 1 50 ? 9.805 2.121 5.277 1 94 50 PRO B CA 1
ATOM 1149 C C . PRO B 1 50 ? 10.609 0.911 5.742 1 94 50 PRO B C 1
ATOM 1151 O O . PRO B 1 50 ? 11.516 0.463 5.043 1 94 50 PRO B O 1
ATOM 1154 N N . ASP B 1 51 ? 10.211 0.392 6.898 1 89.88 51 ASP B N 1
ATOM 1155 C CA . ASP B 1 51 ? 10.781 -0.873 7.352 1 89.88 51 ASP B CA 1
ATOM 1156 C C . ASP B 1 51 ? 10.078 -2.061 6.703 1 89.88 51 ASP B C 1
ATOM 1158 O O . ASP B 1 51 ? 9.25 -1.88 5.805 1 89.88 51 ASP B O 1
ATOM 1162 N N . ALA B 1 52 ? 10.453 -3.324 7.121 1 83.56 52 ALA B N 1
ATOM 1163 C CA . ALA B 1 52 ? 9.945 -4.535 6.48 1 83.56 52 ALA B CA 1
ATOM 1164 C C . ALA B 1 52 ? 8.43 -4.637 6.625 1 83.56 52 ALA B C 1
ATOM 1166 O O . ALA B 1 52 ? 7.762 -5.254 5.789 1 83.56 52 ALA B O 1
ATOM 1167 N N . ASP B 1 53 ? 7.82 -4 7.617 1 82.25 53 ASP B N 1
ATOM 1168 C CA . ASP B 1 53 ? 6.379 -4.031 7.859 1 82.25 53 ASP B CA 1
ATOM 1169 C C . ASP B 1 53 ? 5.684 -2.85 7.188 1 82.25 53 ASP B C 1
ATOM 1171 O O . ASP B 1 53 ? 4.477 -2.67 7.336 1 82.25 53 ASP B O 1
ATOM 1175 N N . GLY B 1 54 ? 6.438 -1.981 6.586 1 88.44 54 GLY B N 1
ATOM 1176 C CA . GLY B 1 54 ? 5.875 -0.866 5.844 1 88.44 54 GLY B CA 1
ATOM 1177 C C . GLY B 1 54 ? 5.73 0.394 6.676 1 88.44 54 GLY B C 1
ATOM 1178 O O . GLY B 1 54 ? 5.043 1.335 6.27 1 88.44 54 GLY B O 1
ATOM 1179 N N . ASP B 1 55 ? 6.332 0.364 7.852 1 90.44 55 ASP B N 1
ATOM 1180 C CA . ASP B 1 55 ? 6.234 1.523 8.734 1 90.44 55 ASP B CA 1
ATOM 1181 C C . ASP B 1 55 ? 7.297 2.564 8.391 1 90.44 55 ASP B C 1
ATOM 1183 O O . ASP B 1 55 ? 8.43 2.213 8.062 1 90.44 55 ASP B O 1
ATOM 1187 N N . PHE B 1 56 ? 6.926 3.787 8.438 1 94.5 56 PHE B N 1
ATOM 1188 C CA . PHE B 1 56 ? 7.898 4.863 8.289 1 94.5 56 PHE B CA 1
ATOM 1189 C C . PHE B 1 56 ? 7.477 6.086 9.094 1 94.5 56 PHE B C 1
ATOM 1191 O O . PHE B 1 56 ? 6.363 6.141 9.617 1 94.5 56 PHE B O 1
ATOM 1198 N N . ASP B 1 57 ? 8.406 6.91 9.32 1 96.12 57 ASP B N 1
ATOM 1199 C CA . ASP B 1 57 ? 8.242 8.109 10.141 1 96.12 57 ASP B CA 1
ATOM 1200 C C . ASP B 1 57 ? 8.945 9.305 9.508 1 96.12 57 ASP B C 1
ATOM 1202 O O . ASP B 1 57 ? 9.445 9.219 8.383 1 96.12 57 ASP B O 1
ATOM 1206 N N . LEU B 1 58 ? 8.891 10.375 10.195 1 97.31 58 LEU B N 1
ATOM 1207 C CA . LEU B 1 58 ? 9.625 11.555 9.742 1 97.31 58 LEU B CA 1
ATOM 1208 C C . LEU B 1 58 ? 11.133 11.312 9.797 1 97.31 58 LEU B C 1
ATOM 1210 O O . LEU B 1 58 ? 11.641 10.773 10.781 1 97.31 58 LEU B O 1
ATOM 1214 N N . ALA B 1 59 ? 11.828 11.641 8.758 1 98 59 ALA B N 1
ATOM 1215 C CA . ALA B 1 59 ? 13.281 11.578 8.711 1 98 59 ALA B CA 1
ATOM 1216 C C . ALA B 1 59 ? 13.906 12.867 9.258 1 98 59 ALA B C 1
ATOM 1218 O O . ALA B 1 59 ? 15.102 12.906 9.555 1 98 59 ALA B O 1
ATOM 1219 N N . ALA B 1 60 ? 13.195 13.953 9.266 1 98 60 ALA B N 1
ATOM 1220 C CA . ALA B 1 60 ? 13.516 15.258 9.836 1 98 60 ALA B CA 1
ATOM 1221 C C . ALA B 1 60 ? 12.281 15.898 10.461 1 98 60 ALA B C 1
ATOM 1223 O O . ALA B 1 60 ? 11.148 15.57 10.102 1 98 60 ALA B O 1
ATOM 1224 N N . ASN B 1 61 ? 12.492 16.766 11.422 1 97.06 61 ASN B N 1
ATOM 1225 C CA . ASN B 1 61 ? 11.367 17.484 12.016 1 97.06 61 ASN B CA 1
ATOM 1226 C C . ASN B 1 61 ? 10.523 18.172 10.953 1 97.06 61 ASN B C 1
ATOM 1228 O O . ASN B 1 61 ? 11.055 18.703 9.984 1 97.06 61 ASN B O 1
ATOM 1232 N N . LEU B 1 62 ? 9.242 18.156 11.18 1 96.44 62 LEU B N 1
ATOM 1233 C CA . LEU B 1 62 ? 8.312 19.016 10.453 1 96.44 62 LEU B CA 1
ATOM 1234 C C . LEU B 1 62 ? 8.188 20.375 11.125 1 96.44 62 LEU B C 1
ATOM 1236 O O . LEU B 1 62 ? 7.617 20.484 12.219 1 96.44 62 LEU B O 1
ATOM 1240 N N . ASN B 1 63 ? 8.719 21.375 10.5 1 98.06 63 ASN B N 1
ATOM 1241 C CA . ASN B 1 63 ? 8.758 22.719 11.102 1 98.06 63 ASN B CA 1
ATOM 1242 C C . ASN B 1 63 ? 7.723 23.641 10.469 1 98.06 63 ASN B C 1
ATOM 1244 O O . ASN B 1 63 ? 7.867 24.031 9.312 1 98.06 63 ASN B O 1
ATOM 1248 N N . PHE B 1 64 ? 6.746 23.953 11.281 1 98.38 64 PHE B N 1
ATOM 1249 C CA . PHE B 1 64 ? 5.73 24.906 10.836 1 98.38 64 PHE B CA 1
ATOM 1250 C C . PHE B 1 64 ? 6.047 26.312 11.352 1 98.38 64 PHE B C 1
ATOM 1252 O O . PHE B 1 64 ? 6.523 26.469 12.477 1 98.38 64 PHE B O 1
ATOM 1259 N N . SER B 1 65 ? 5.738 27.234 10.5 1 98.56 65 SER B N 1
ATOM 1260 C CA . SER B 1 65 ? 5.832 28.641 10.891 1 98.56 65 SER B CA 1
ATOM 1261 C C . SER B 1 65 ? 4.625 29.438 10.406 1 98.56 65 SER B C 1
ATOM 1263 O O . SER B 1 65 ? 3.914 29 9.5 1 98.56 65 SER B O 1
ATOM 1265 N N . GLY B 1 66 ? 4.441 30.531 11.07 1 98.44 66 GLY B N 1
ATOM 1266 C CA . GLY B 1 66 ? 3.352 31.406 10.672 1 98.44 66 GLY B CA 1
ATOM 1267 C C . GLY B 1 66 ? 2.053 31.109 11.398 1 98.44 66 GLY B C 1
ATOM 1268 O O . GLY B 1 66 ? 1.005 31.656 11.062 1 98.44 66 GLY B O 1
ATOM 1269 N N . GLY B 1 67 ? 2.084 30.203 12.422 1 98.5 67 GLY B N 1
ATOM 1270 C CA . GLY B 1 67 ? 0.913 29.938 13.242 1 98.5 67 GLY B CA 1
ATOM 1271 C C . GLY B 1 67 ? 0.613 31.047 14.227 1 98.5 67 GLY B C 1
ATOM 1272 O O . GLY B 1 67 ? 1.4 31.984 14.367 1 98.5 67 GLY B O 1
ATOM 1273 N N . THR B 1 68 ? -0.596 30.984 14.836 1 98.38 68 THR B N 1
ATOM 1274 C CA . THR B 1 68 ? -0.93 31.922 15.891 1 98.38 68 THR B CA 1
ATOM 1275 C C . THR B 1 68 ? -0.004 31.75 17.094 1 98.38 68 THR B C 1
ATOM 1277 O O . THR B 1 68 ? 0.051 30.672 17.688 1 98.38 68 THR B O 1
ATOM 1280 N N . PRO B 1 69 ? 0.732 32.875 17.469 1 98.31 69 PRO B N 1
ATOM 1281 C CA . PRO B 1 69 ? 1.613 32.75 18.625 1 98.31 69 PRO B CA 1
ATOM 1282 C C . PRO B 1 69 ? 0.896 32.188 19.859 1 98.31 69 PRO B C 1
ATOM 1284 O O . PRO B 1 69 ? -0.185 32.656 20.219 1 98.31 69 PRO B O 1
ATOM 1287 N N . ASN B 1 70 ? 1.47 31.109 20.422 1 98.06 70 ASN B N 1
ATOM 1288 C CA . ASN B 1 70 ? 0.979 30.453 21.625 1 98.06 70 ASN B CA 1
ATOM 1289 C C . ASN B 1 70 ? -0.381 29.797 21.391 1 98.06 70 ASN B C 1
ATOM 1291 O O . ASN B 1 70 ? -1.096 29.484 22.344 1 98.06 70 ASN B O 1
ATOM 1295 N N . GLY B 1 71 ? -0.79 29.656 20.188 1 98.12 71 GLY B N 1
ATOM 1296 C CA . GLY B 1 71 ? -2.027 28.969 19.828 1 98.12 71 GLY B CA 1
ATOM 1297 C C . GLY B 1 71 ? -1.878 27.469 19.734 1 98.12 71 GLY B C 1
ATOM 1298 O O . GLY B 1 71 ? -0.759 26.953 19.703 1 98.12 71 GLY B O 1
ATOM 1299 N N . PRO B 1 72 ? -2.955 26.75 19.672 1 97.88 72 PRO B N 1
ATOM 1300 C CA . PRO B 1 72 ? -2.918 25.297 19.641 1 97.88 72 PRO B CA 1
ATOM 1301 C C . PRO B 1 72 ? -2.484 24.75 18.281 1 97.88 72 PRO B C 1
ATOM 1303 O O . PRO B 1 72 ? -2.736 25.375 17.25 1 97.88 72 PRO B O 1
ATOM 1306 N N . CYS B 1 73 ? -1.837 23.688 18.219 1 98 73 CYS B N 1
ATOM 1307 C CA . CYS B 1 73 ? -1.524 22.797 17.109 1 98 73 CYS B CA 1
ATOM 1308 C C . CYS B 1 73 ? -1.654 21.328 17.516 1 98 73 CYS B C 1
ATOM 1310 O O . CYS B 1 73 ? -0.708 20.75 18.031 1 98 73 CYS B O 1
ATOM 1312 N N . THR B 1 74 ? -2.783 20.672 17.219 1 97.81 74 THR B N 1
ATOM 1313 C CA . THR B 1 74 ? -3.047 19.391 17.844 1 97.81 74 THR B CA 1
ATOM 1314 C C . THR B 1 74 ? -3.152 18.281 16.797 1 97.81 74 THR B C 1
ATOM 1316 O O . THR B 1 74 ? -3.154 17.094 17.125 1 97.81 74 THR B O 1
ATOM 1319 N N . TRP B 1 75 ? -3.287 18.672 15.508 1 97.44 75 TRP B N 1
ATOM 1320 C CA . TRP B 1 75 ? -3.4 17.703 14.414 1 97.44 75 TRP B CA 1
ATOM 1321 C C . TRP B 1 75 ? -2.541 18.125 13.227 1 97.44 75 TRP B C 1
ATOM 1323 O O . TRP B 1 75 ? -2.209 19.312 13.078 1 97.44 75 TRP B O 1
ATOM 1333 N N . VAL B 1 76 ? -2.227 17.156 12.445 1 97.25 76 VAL B N 1
ATOM 1334 C CA . VAL B 1 76 ? -1.609 17.375 11.141 1 97.25 76 VAL B CA 1
ATOM 1335 C C . VAL B 1 76 ? -2.369 16.594 10.078 1 97.25 76 VAL B C 1
ATOM 1337 O O . VAL B 1 76 ? -2.746 15.43 10.297 1 97.25 76 VAL B O 1
ATOM 1340 N N . SER B 1 77 ? -2.672 17.234 8.992 1 97.12 77 SER B N 1
ATOM 1341 C CA . SER B 1 77 ? -3.146 16.516 7.809 1 97.12 77 SER B CA 1
ATOM 1342 C C . SER B 1 77 ? -2.045 16.391 6.762 1 97.12 77 SER B C 1
ATOM 1344 O O . SER B 1 77 ? -1.144 17.219 6.691 1 97.12 77 SER B O 1
ATOM 1346 N N . LEU B 1 78 ? -2.123 15.305 5.973 1 97.25 78 LEU B N 1
ATOM 1347 C CA . LEU B 1 78 ? -1.149 15.023 4.922 1 97.25 78 LEU B CA 1
ATOM 1348 C C . LEU B 1 78 ? -1.794 15.117 3.545 1 97.25 78 LEU B C 1
ATOM 1350 O O . LEU B 1 78 ? -2.947 14.719 3.365 1 97.25 78 LEU B O 1
ATOM 1354 N N . TRP B 1 79 ? -0.988 15.648 2.613 1 98.31 79 TRP B N 1
ATOM 1355 C CA . TRP B 1 79 ? -1.476 16.016 1.285 1 98.31 79 TRP B CA 1
ATOM 1356 C C . TRP B 1 79 ? -0.45 15.656 0.214 1 98.31 79 TRP B C 1
ATOM 1358 O O . TRP B 1 79 ? 0.714 15.391 0.524 1 98.31 79 TRP B O 1
ATOM 1368 N N . SER B 1 80 ? -0.933 15.727 -1.079 1 98.38 80 SER B N 1
ATOM 1369 C CA . SER B 1 80 ? -0.058 15.398 -2.199 1 98.38 80 SER B CA 1
ATOM 1370 C C . SER B 1 80 ? 0.917 16.531 -2.492 1 98.38 80 SER B C 1
ATOM 1372 O O . SER B 1 80 ? 1.919 16.344 -3.184 1 98.38 80 SER B O 1
ATOM 1374 N N . ASN B 1 81 ? 0.66 17.703 -2.119 1 97.69 81 ASN B N 1
ATOM 1375 C CA . ASN B 1 81 ? 1.497 18.875 -2.344 1 97.69 81 ASN B CA 1
ATOM 1376 C C . ASN B 1 81 ? 1.245 19.953 -1.294 1 97.69 81 ASN B C 1
ATOM 1378 O O . ASN B 1 81 ? 0.451 19.766 -0.373 1 97.69 81 ASN B O 1
ATOM 1382 N N . THR B 1 82 ? 1.99 21.047 -1.414 1 97.5 82 THR B N 1
ATOM 1383 C CA . THR B 1 82 ? 1.864 22.125 -0.44 1 97.5 82 THR B CA 1
ATOM 1384 C C . THR B 1 82 ? 1.049 23.281 -1.015 1 97.5 82 THR B C 1
ATOM 1386 O O . THR B 1 82 ? 1.128 24.406 -0.522 1 97.5 82 THR B O 1
ATOM 1389 N N . THR B 1 83 ? 0.328 23.125 -2.041 1 92.12 83 THR B N 1
ATOM 1390 C CA . THR B 1 83 ? -0.319 24.234 -2.738 1 92.12 83 THR B CA 1
ATOM 1391 C C . THR B 1 83 ? -1.695 24.516 -2.145 1 92.12 83 THR B C 1
ATOM 1393 O O . THR B 1 83 ? -2.273 25.578 -2.381 1 92.12 83 THR B O 1
ATOM 1396 N N . GLY B 1 84 ? -2.309 23.641 -1.38 1 84.12 84 GLY B N 1
ATOM 1397 C CA . GLY B 1 84 ? -3.652 23.781 -0.843 1 84.12 84 GLY B CA 1
ATOM 1398 C C . GLY B 1 84 ? -4.715 23.156 -1.721 1 84.12 84 GLY B C 1
ATOM 1399 O O . GLY B 1 84 ? -5.887 23.094 -1.338 1 84.12 84 GLY B O 1
ATOM 1400 N N . SER B 1 85 ? -4.359 22.703 -2.842 1 89.62 85 SER B N 1
ATOM 1401 C CA . SER B 1 85 ? -5.301 22.094 -3.777 1 89.62 85 SER B CA 1
ATOM 1402 C C . SER B 1 85 ? -4.91 20.656 -4.098 1 89.62 85 SER B C 1
ATOM 1404 O O . SER B 1 85 ? -5.293 20.109 -5.141 1 89.62 85 SER B O 1
ATOM 1406 N N . GLY B 1 86 ? -4.242 20.094 -3.223 1 95.62 86 GLY B N 1
ATOM 1407 C CA . GLY B 1 86 ? -3.785 18.734 -3.469 1 95.62 86 GLY B CA 1
ATOM 1408 C C . GLY B 1 86 ? -4.758 17.672 -2.979 1 95.62 86 GLY B C 1
ATOM 1409 O O . GLY B 1 86 ? -5.852 18 -2.514 1 95.62 86 GLY B O 1
ATOM 1410 N N . ILE B 1 87 ? -4.441 16.422 -3.174 1 96.81 87 ILE B N 1
ATOM 1411 C CA . ILE B 1 87 ? -5.191 15.273 -2.689 1 96.81 87 ILE B CA 1
ATOM 1412 C C . ILE B 1 87 ? -4.938 15.078 -1.195 1 96.81 87 ILE B C 1
ATOM 1414 O O . ILE B 1 87 ? -3.791 15.109 -0.745 1 96.81 87 ILE B O 1
ATOM 1418 N N . TRP B 1 88 ? -5.988 14.992 -0.393 1 97.25 88 TRP B N 1
ATOM 1419 C CA . TRP B 1 88 ? -5.895 14.719 1.037 1 97.25 88 TRP B CA 1
ATOM 1420 C C . TRP B 1 88 ? -5.602 13.242 1.289 1 97.25 88 TRP B C 1
ATOM 1422 O O . TRP B 1 88 ? -6.305 12.367 0.774 1 97.25 88 TRP B O 1
ATOM 1432 N N . TYR B 1 89 ? -4.559 12.906 2.221 1 96.25 89 TYR B N 1
ATOM 1433 C CA . TYR B 1 89 ? -4.141 11.523 2.406 1 96.25 89 TYR B CA 1
ATOM 1434 C C . TYR B 1 89 ? -4.336 11.078 3.852 1 96.25 89 TYR B C 1
ATOM 1436 O O . TYR B 1 89 ? -4.105 9.914 4.188 1 96.25 89 TYR B O 1
ATOM 1444 N N . GLY B 1 90 ? -4.793 11.953 4.789 1 95.25 90 GLY B N 1
ATOM 1445 C CA . GLY B 1 90 ? -5.105 11.5 6.133 1 95.25 90 GLY B CA 1
ATOM 1446 C C . GLY B 1 90 ? -4.809 12.539 7.195 1 95.25 90 GLY B C 1
ATOM 1447 O O . GLY B 1 90 ? -4.242 13.594 6.898 1 95.25 90 GLY B O 1
ATOM 1448 N N . ASN B 1 91 ? -5.344 12.203 8.375 1 95.69 91 ASN B N 1
ATOM 1449 C CA . ASN B 1 91 ? -5.164 13.047 9.547 1 95.69 91 ASN B CA 1
ATOM 1450 C C . ASN B 1 91 ? -4.453 12.305 10.672 1 95.69 91 ASN B C 1
ATOM 1452 O O . ASN B 1 91 ? -4.715 11.117 10.906 1 95.69 91 ASN B O 1
ATOM 1456 N N . PHE B 1 92 ? -3.621 13.023 11.391 1 95.06 92 PHE B N 1
ATOM 1457 C CA . PHE B 1 92 ? -2.85 12.453 12.492 1 95.06 92 PHE B CA 1
ATOM 1458 C C . PHE B 1 92 ? -2.957 13.328 13.742 1 95.06 92 PHE B C 1
ATOM 1460 O O . PHE B 1 92 ? -2.654 14.523 13.695 1 95.06 92 PHE B O 1
ATOM 1467 N N . GLU B 1 93 ? -3.396 12.688 14.797 1 95.44 93 GLU B N 1
ATOM 1468 C CA . GLU B 1 93 ? -3.383 13.398 16.078 1 95.44 93 GLU B CA 1
ATOM 1469 C C . GLU B 1 93 ? -1.973 13.469 16.656 1 95.44 93 GLU B C 1
ATOM 1471 O O . GLU B 1 93 ? -1.244 12.469 16.656 1 95.44 93 GLU B O 1
ATOM 1476 N N . LEU B 1 94 ? -1.639 14.656 17.094 1 95.62 94 LEU B N 1
ATOM 1477 C CA . LEU B 1 94 ? -0.292 14.859 17.625 1 95.62 94 LEU B CA 1
ATOM 1478 C C . LEU B 1 94 ? -0.248 14.594 19.125 1 95.62 94 LEU B C 1
ATOM 1480 O O . LEU B 1 94 ? -1.284 14.609 19.781 1 95.62 94 LEU B O 1
ATOM 1484 N N . SER B 1 95 ? 0.939 14.25 19.516 1 90.44 95 SER B N 1
ATOM 1485 C CA . SER B 1 95 ? 1.22 14.148 20.953 1 90.44 95 SER B CA 1
ATOM 1486 C C . SER B 1 95 ? 2.391 15.039 21.344 1 90.44 95 SER B C 1
ATOM 1488 O O . SER B 1 95 ? 3.09 15.578 20.484 1 90.44 95 SER B O 1
ATOM 1490 N N . GLY B 1 96 ? 2.557 15.266 22.672 1 86.69 96 GLY B N 1
ATOM 1491 C CA . GLY B 1 96 ? 3.631 16.125 23.141 1 86.69 96 GLY B CA 1
ATOM 1492 C C . GLY B 1 96 ? 3.252 17.594 23.156 1 86.69 96 GLY B C 1
ATOM 1493 O O . GLY B 1 96 ? 2.174 17.953 23.625 1 86.69 96 GLY B O 1
ATOM 1494 N N . ASP B 1 97 ? 4.227 18.453 22.578 1 77.12 97 ASP B N 1
ATOM 1495 C CA . ASP B 1 97 ? 3.941 19.875 22.484 1 77.12 97 ASP B CA 1
ATOM 1496 C C . ASP B 1 97 ? 2.852 20.156 21.453 1 77.12 97 ASP B C 1
ATOM 1498 O O . ASP B 1 97 ? 3.006 19.828 20.281 1 77.12 97 ASP B O 1
ATOM 1502 N N . LEU B 1 98 ? 1.886 20.75 21.859 1 92.06 98 LEU B N 1
ATOM 1503 C CA . LEU B 1 98 ? 0.695 20.953 21.047 1 92.06 98 LEU B CA 1
ATOM 1504 C C . LEU B 1 98 ? 0.39 22.438 20.891 1 92.06 98 LEU B C 1
ATOM 1506 O O . LEU B 1 98 ? -0.765 22.828 20.688 1 92.06 98 LEU B O 1
ATOM 1510 N N . THR B 1 99 ? 1.455 23.266 21.094 1 96.69 99 THR B N 1
ATOM 1511 C CA . THR B 1 99 ? 1.277 24.703 21 1 96.69 99 THR B CA 1
ATOM 1512 C C . THR B 1 99 ? 2.395 25.344 20.156 1 96.69 99 THR B C 1
ATOM 1514 O O . THR B 1 99 ? 3.562 24.969 20.312 1 96.69 99 THR B O 1
ATOM 1517 N N . PHE B 1 100 ? 1.994 26.266 19.344 1 98.25 100 PHE B N 1
ATOM 1518 C CA . PHE B 1 100 ? 3.004 27.109 18.719 1 98.25 100 PHE B CA 1
ATOM 1519 C C . PHE B 1 100 ? 3.766 27.906 19.781 1 98.25 100 PHE B C 1
ATOM 1521 O O . PHE B 1 100 ? 3.197 28.297 20.797 1 98.25 100 PHE B O 1
ATOM 1528 N N . ASP B 1 101 ? 4.98 28.156 19.547 1 97.94 101 ASP B N 1
ATOM 1529 C CA . ASP B 1 101 ? 5.727 29 20.469 1 97.94 101 ASP B CA 1
ATOM 1530 C C . ASP B 1 101 ? 5.371 30.469 20.281 1 97.94 101 ASP B C 1
ATOM 1532 O O . ASP B 1 101 ? 4.457 30.812 19.531 1 97.94 101 ASP B O 1
ATOM 1536 N N . ALA B 1 102 ? 6.062 31.328 20.953 1 98.06 102 ALA B N 1
ATOM 1537 C CA . ALA B 1 102 ? 5.738 32.75 20.969 1 98.06 102 ALA B CA 1
ATOM 1538 C C . ALA B 1 102 ? 5.957 33.375 19.609 1 98.06 102 ALA B C 1
ATOM 1540 O O . ALA B 1 102 ? 5.457 34.469 19.328 1 98.06 102 ALA B O 1
ATOM 1541 N N . THR B 1 103 ? 6.777 32.781 18.656 1 98.12 103 THR B N 1
ATOM 1542 C CA . THR B 1 103 ? 7.043 33.312 17.328 1 98.12 103 THR B CA 1
ATOM 1543 C C . THR B 1 103 ? 6.102 32.688 16.297 1 98.12 103 THR B C 1
ATOM 1545 O O . THR B 1 103 ? 6.184 33 15.102 1 98.12 103 THR B O 1
ATOM 1548 N N . GLY B 1 104 ? 5.211 31.75 16.766 1 98.38 104 GLY B N 1
ATOM 1549 C CA . GLY B 1 104 ? 4.289 31.078 15.852 1 98.38 104 GLY B CA 1
ATOM 1550 C C . GLY B 1 104 ? 4.898 29.859 15.18 1 98.38 104 GLY B C 1
ATOM 1551 O O . GLY B 1 104 ? 4.438 29.438 14.117 1 98.38 104 GLY B O 1
ATOM 1552 N N . SER B 1 105 ? 5.91 29.344 15.781 1 98.31 105 SER B N 1
ATOM 1553 C CA . SER B 1 105 ? 6.594 28.188 15.203 1 98.31 105 SER B CA 1
ATOM 1554 C C . SER B 1 105 ? 6.383 26.938 16.047 1 98.31 105 SER B C 1
ATOM 1556 O O . SER B 1 105 ? 6.164 27.031 17.266 1 98.31 105 SER B O 1
ATOM 1558 N N . ILE B 1 106 ? 6.402 25.781 15.453 1 98.12 106 ILE B N 1
ATOM 1559 C CA . ILE B 1 106 ? 6.367 24.5 16.141 1 98.12 106 ILE B CA 1
ATOM 1560 C C . ILE B 1 106 ? 7.109 23.438 15.32 1 98.12 106 ILE B C 1
ATOM 1562 O O . ILE B 1 106 ? 7.074 23.469 14.086 1 98.12 106 ILE B O 1
ATOM 1566 N N . ALA B 1 107 ? 7.766 22.594 15.992 1 97.25 107 ALA B N 1
ATOM 1567 C CA . ALA B 1 107 ? 8.422 21.438 15.367 1 97.25 107 ALA B CA 1
ATOM 1568 C C . ALA B 1 107 ? 7.723 20.141 15.75 1 97.25 107 ALA B C 1
ATOM 1570 O O . ALA B 1 107 ? 7.59 19.828 16.938 1 97.25 107 ALA B O 1
ATOM 1571 N N . ILE B 1 108 ? 7.23 19.5 14.742 1 96.88 108 ILE B N 1
ATOM 1572 C CA . ILE B 1 108 ? 6.727 18.141 14.961 1 96.88 108 ILE B CA 1
ATOM 1573 C C . ILE B 1 108 ? 7.848 17.125 14.742 1 96.88 108 ILE B C 1
ATOM 1575 O O . ILE B 1 108 ? 8.484 17.109 13.688 1 96.88 108 ILE B O 1
ATOM 1579 N N . THR B 1 109 ? 8.047 16.219 15.711 1 95.31 109 THR B N 1
ATOM 1580 C CA . THR B 1 109 ? 9.273 15.43 15.688 1 95.31 109 THR B CA 1
ATOM 1581 C C . THR B 1 109 ? 8.984 14.008 15.211 1 95.31 109 THR B C 1
ATOM 1583 O O . THR B 1 109 ? 9.906 13.266 14.867 1 95.31 109 THR B O 1
ATOM 1586 N N . SER B 1 110 ? 7.723 13.625 15.25 1 93.94 110 SER B N 1
ATOM 1587 C CA . SER B 1 110 ? 7.363 12.281 14.797 1 93.94 110 SER B CA 1
ATOM 1588 C C . SER B 1 110 ? 5.945 12.258 14.234 1 93.94 110 SER B C 1
ATOM 1590 O O . SER B 1 110 ? 5.062 12.961 14.719 1 93.94 110 SER B O 1
ATOM 1592 N N . LEU B 1 111 ? 5.75 11.602 13.195 1 92.5 111 LEU B N 1
ATOM 1593 C CA . LEU B 1 111 ? 4.48 11.227 12.586 1 92.5 111 LEU B CA 1
ATOM 1594 C C . LEU B 1 111 ? 4.531 9.797 12.055 1 92.5 111 LEU B C 1
ATOM 1596 O O . LEU B 1 111 ? 4.801 9.578 10.875 1 92.5 111 LEU B O 1
ATOM 1600 N N . ALA B 1 112 ? 4.273 8.875 12.891 1 90.62 112 ALA B N 1
ATOM 1601 C CA . ALA B 1 112 ? 4.43 7.469 12.531 1 90.62 112 ALA B CA 1
ATOM 1602 C C . ALA B 1 112 ? 3.295 7.012 11.617 1 90.62 112 ALA B C 1
ATOM 1604 O O . ALA B 1 112 ? 2.117 7.18 11.945 1 90.62 112 ALA B O 1
ATOM 1605 N N . LEU B 1 113 ? 3.67 6.578 10.469 1 88.44 113 LEU B N 1
ATOM 1606 C CA . LEU B 1 113 ? 2.732 5.934 9.555 1 88.44 113 LEU B CA 1
ATOM 1607 C C . LEU B 1 113 ? 2.947 4.426 9.531 1 88.44 113 LEU B C 1
ATOM 1609 O O . LEU B 1 113 ? 4.031 3.953 9.18 1 88.44 113 LEU B O 1
ATOM 1613 N N . ASN B 1 114 ? 1.904 3.707 9.852 1 79.19 114 ASN B N 1
ATOM 1614 C CA . ASN B 1 114 ? 2.025 2.256 9.945 1 79.19 114 ASN B CA 1
ATOM 1615 C C . ASN B 1 114 ? 1.401 1.558 8.742 1 79.19 114 ASN B C 1
ATOM 1617 O O . ASN B 1 114 ? 0.259 1.842 8.375 1 79.19 114 ASN B O 1
ATOM 1621 N N . GLY B 1 115 ? 2.139 0.937 7.977 1 62.72 115 GLY B N 1
ATOM 1622 C CA . GLY B 1 115 ? 1.681 0.175 6.824 1 62.72 115 GLY B CA 1
ATOM 1623 C C . GLY B 1 115 ? 0.816 -1.014 7.199 1 62.72 115 GLY B C 1
ATOM 1624 O O . GLY B 1 115 ? -0.049 -1.428 6.426 1 62.72 115 GLY B O 1
ATOM 1625 N N . SER B 1 116 ? 1.33 -1.95 8.094 1 53.5 116 SER B N 1
ATOM 1626 C CA . SER B 1 116 ? 0.592 -3.156 8.453 1 53.5 116 SER B CA 1
ATOM 1627 C C . SER B 1 116 ? -0.221 -2.947 9.727 1 53.5 116 SER B C 1
ATOM 1629 O O . SER B 1 116 ? 0.134 -2.117 10.57 1 53.5 116 SER B O 1
ATOM 1631 N N . SER B 1 117 ? -1.571 -2.824 9.555 1 39.84 117 SER B N 1
ATOM 1632 C CA . SER B 1 117 ? -2.256 -2.814 10.844 1 39.84 117 SER B CA 1
ATOM 1633 C C . SER B 1 117 ? -1.611 -3.795 11.82 1 39.84 117 SER B C 1
ATOM 1635 O O . SER B 1 117 ? -1.466 -4.98 11.516 1 39.84 117 SER B O 1
ATOM 1637 N N . SER B 1 118 ? -0.694 -3.35 12.406 1 31.3 118 SER B N 1
ATOM 1638 C CA . SER B 1 118 ? -0.331 -4.246 13.5 1 31.3 118 SER B CA 1
ATOM 1639 C C . SER B 1 118 ? -1.558 -4.66 14.305 1 31.3 118 SER B C 1
ATOM 1641 O O . SER B 1 118 ? -2.529 -3.906 14.398 1 31.3 118 SER B O 1
#

pLDDT: mean 92.99, std 10.53, range [30.7, 98.56]

Radius of gyration: 22.17 Å; Cα contacts (8 Å, |Δi|>4): 629; chains: 2; bounding box: 27×68×44 Å

Solvent-accessible surface area (backbone atoms only — not comparable to full-atom values): 11979 Å² total; per-residue (Å²): 119,56,55,29,52,60,35,40,33,45,15,32,51,42,36,57,67,46,47,32,10,33,39,50,10,46,36,78,28,58,92,77,44,63,39,49,57,43,69,28,52,53,36,69,62,46,65,40,77,57,42,70,60,11,33,33,32,45,62,46,66,44,66,38,40,59,28,53,57,61,30,61,37,37,21,36,26,36,18,46,34,62,81,81,78,50,56,53,30,26,51,42,81,59,75,84,83,37,48,22,37,84,83,5,33,41,71,45,72,73,58,80,43,70,55,47,87,119,119,56,53,29,51,60,34,40,34,44,16,32,52,42,35,56,69,46,47,32,10,33,38,50,10,47,35,77,27,58,91,78,44,63,39,48,57,45,68,30,52,54,35,68,62,45,65,41,76,59,43,71,61,11,33,30,32,44,62,48,66,45,67,38,42,60,28,56,57,62,30,61,37,37,21,36,25,34,19,46,34,61,80,83,77,50,55,56,31,26,51,42,80,60,75,84,84,39,49,21,37,84,85,5,33,42,73,44,73,71,57,80,42,71,54,48,84,120

Organism: Mycobacterium marinum (strain ATCC BAA-535 / M) (NCBI:txid216594)

Secondary structure (DSSP, 8-state):
--B-HHHHHHHHHHHHHH--EEEEESS---TTS-TTB-SSPPB---BPPP-TTS-B-BSS-EEE-SPPTT-B--EEEEES-SSS-S-EEEEEE--S--B--TTS-EEE----B-SS--/--B-HHHHHHHHHHHHHH--EEEEESS---TTS-TTB-SSPPBPPPBPPP-TTS-B-BSS-EEE-SPPTT-B--EEEEES-SSSSS-EEEEEE--S--B--TTS-EEE----B-SS--

Sequence (236 aa):
MPLSDAAMLVGANAIRLALGGAKAHTDNPGTGGAANASSAAMVVPAWTTPDADGDFDLAANLNFSGGTPNGPCTWVSLWSNTTGSGIWYGNFELSGDLTFDATGSIAITSLALNGSSSMPLSDAAMLVGANAIRLALGGAKAHTDNPGTGGAANASSAAMVVPAWTTPDADGDFDLAANLNFSGGTPNGPCTWVSLWSNTTGSGIWYGNFELSGDLTFDATGSIAITSLALNGSSS